Protein AF-A0A1H8IS21-F1 (afdb_monomer_lite)

Structure (mmCIF, N/CA/C/O backbone):
data_AF-A0A1H8IS21-F1
#
_entry.id   AF-A0A1H8IS21-F1
#
loop_
_atom_site.group_PDB
_atom_site.id
_atom_site.type_symbol
_atom_site.label_atom_id
_atom_site.label_alt_id
_atom_site.label_comp_id
_atom_site.label_asym_id
_atom_site.label_entity_id
_atom_site.label_seq_id
_atom_site.pdbx_PDB_ins_code
_atom_site.Cartn_x
_atom_site.Cartn_y
_atom_site.Cartn_z
_atom_site.occupancy
_atom_site.B_iso_or_equiv
_atom_site.auth_seq_id
_atom_site.auth_comp_id
_atom_site.auth_asym_id
_atom_site.auth_atom_id
_atom_site.pdbx_PDB_model_num
ATOM 1 N N . MET A 1 1 ? -14.680 6.204 -30.930 1.00 36.91 1 MET A N 1
ATOM 2 C CA . MET A 1 1 ? -13.259 5.806 -30.880 1.00 36.91 1 MET A CA 1
ATOM 3 C C . MET A 1 1 ? -12.626 6.576 -29.740 1.00 36.91 1 MET A C 1
ATOM 5 O O . MET A 1 1 ? -12.418 7.772 -29.886 1.00 36.91 1 MET A O 1
ATOM 9 N N . ALA A 1 2 ? -12.466 5.941 -28.580 1.00 38.97 2 ALA A N 1
ATOM 10 C CA . ALA A 1 2 ? -11.793 6.567 -27.450 1.00 38.97 2 ALA A CA 1
ATOM 11 C C . ALA A 1 2 ? -10.302 6.668 -27.792 1.00 38.97 2 ALA A C 1
ATOM 13 O O . ALA A 1 2 ? -9.669 5.657 -28.084 1.00 38.97 2 ALA A O 1
ATOM 14 N N . SER A 1 3 ? -9.780 7.890 -27.852 1.00 44.72 3 SER A N 1
ATOM 15 C CA . SER A 1 3 ? -8.350 8.151 -27.977 1.00 44.72 3 SER A CA 1
ATOM 16 C C . SER A 1 3 ? -7.661 7.643 -26.717 1.00 44.72 3 SER A C 1
ATOM 18 O O . SER A 1 3 ? -7.955 8.127 -25.624 1.00 44.72 3 SER A O 1
ATOM 20 N N . ASP A 1 4 ? -6.789 6.656 -26.885 1.00 43.50 4 ASP A N 1
ATOM 21 C CA . ASP A 1 4 ? -5.962 6.088 -25.827 1.00 43.50 4 ASP A CA 1
ATOM 22 C C . ASP A 1 4 ? -5.119 7.213 -25.182 1.00 43.50 4 ASP A C 1
ATOM 24 O O . ASP A 1 4 ? -4.337 7.863 -25.883 1.00 43.50 4 ASP A O 1
ATOM 28 N N . PRO A 1 5 ? -5.310 7.539 -23.889 1.00 49.62 5 PRO A N 1
ATOM 29 C CA . PRO A 1 5 ? -4.632 8.662 -23.241 1.00 49.62 5 PRO A CA 1
ATOM 30 C C . PRO A 1 5 ? -3.171 8.346 -22.887 1.00 49.62 5 PRO A C 1
ATOM 32 O O . PRO A 1 5 ? -2.454 9.212 -22.381 1.00 49.62 5 PRO A O 1
ATOM 35 N N . ILE A 1 6 ? -2.697 7.129 -23.167 1.00 54.97 6 ILE A N 1
ATOM 36 C CA . ILE A 1 6 ? -1.275 6.802 -23.133 1.00 54.97 6 ILE A CA 1
ATOM 37 C C . ILE A 1 6 ? -0.659 7.413 -24.391 1.00 54.97 6 ILE A C 1
ATOM 39 O O . ILE A 1 6 ? -0.741 6.840 -25.475 1.00 54.97 6 ILE A O 1
ATOM 43 N N . GLY A 1 7 ? -0.074 8.606 -24.253 1.00 60.34 7 GLY A N 1
ATOM 44 C CA . GLY A 1 7 ? 0.616 9.286 -25.348 1.00 60.34 7 GLY A CA 1
ATOM 45 C C . GLY A 1 7 ? 1.492 8.316 -26.146 1.00 60.34 7 GLY A C 1
ATOM 46 O O . GLY A 1 7 ? 2.166 7.460 -25.567 1.00 60.34 7 GLY A O 1
ATOM 47 N N . VAL A 1 8 ? 1.445 8.432 -27.476 1.00 77.25 8 VAL A N 1
ATOM 48 C CA . VAL A 1 8 ? 2.181 7.558 -28.398 1.00 77.25 8 VAL A CA 1
ATOM 49 C C . VAL A 1 8 ? 3.648 7.527 -27.975 1.00 77.25 8 VAL A C 1
ATOM 51 O O . VAL A 1 8 ? 4.345 8.541 -28.049 1.00 77.25 8 VAL A O 1
ATOM 54 N N . LEU A 1 9 ? 4.114 6.371 -27.495 1.00 86.12 9 LEU A N 1
ATOM 55 C CA . LEU A 1 9 ? 5.520 6.196 -27.158 1.00 86.12 9 LEU A CA 1
ATOM 56 C C . LEU A 1 9 ? 6.370 6.450 -28.410 1.00 86.12 9 LEU A C 1
ATOM 58 O O . LEU A 1 9 ? 5.983 6.039 -29.509 1.00 86.12 9 LEU A O 1
ATOM 62 N N . PRO A 1 10 ? 7.567 7.044 -28.271 1.00 93.31 10 PRO A N 1
ATOM 63 C CA . PRO A 1 10 ? 8.561 6.995 -29.329 1.00 93.31 10 PRO A CA 1
ATOM 64 C C . PRO A 1 10 ? 8.720 5.561 -29.846 1.00 93.31 10 PRO A C 1
ATOM 66 O O . PRO A 1 10 ? 8.838 4.624 -29.055 1.00 93.31 10 PRO A O 1
ATOM 69 N N . ALA A 1 11 ? 8.765 5.382 -31.169 1.00 93.12 11 ALA A N 1
ATOM 70 C CA . ALA A 1 11 ? 8.694 4.061 -31.803 1.00 93.12 11 ALA A CA 1
ATOM 71 C C . ALA A 1 11 ? 9.724 3.044 -31.270 1.00 93.12 11 ALA A C 1
ATOM 73 O O . ALA A 1 11 ? 9.482 1.841 -31.282 1.00 93.12 11 ALA A O 1
ATOM 74 N N . PHE A 1 12 ? 10.888 3.501 -30.799 1.00 93.88 12 PHE A N 1
ATOM 75 C CA . PHE A 1 12 ? 11.889 2.612 -30.207 1.00 93.88 12 PHE A CA 1
ATOM 76 C C . PHE A 1 12 ? 11.480 2.062 -28.828 1.00 93.88 12 PHE A C 1
ATOM 78 O O . PHE A 1 12 ? 11.780 0.906 -28.538 1.00 93.88 12 PHE A O 1
ATOM 85 N N . LEU A 1 13 ? 10.771 2.843 -28.003 1.00 92.88 13 LEU A N 1
ATOM 86 C CA . LEU A 1 13 ? 10.226 2.383 -26.721 1.00 92.88 13 LEU A CA 1
ATOM 87 C C . LEU A 1 13 ? 9.037 1.449 -26.929 1.00 92.88 13 LEU A C 1
ATOM 89 O O . LEU A 1 13 ? 8.906 0.465 -26.206 1.00 92.88 13 LEU A O 1
ATOM 93 N N . ASP A 1 14 ? 8.218 1.708 -27.948 1.00 91.88 14 ASP A N 1
ATOM 94 C CA . ASP A 1 14 ? 7.134 0.797 -28.310 1.00 91.88 14 ASP A CA 1
ATOM 95 C C .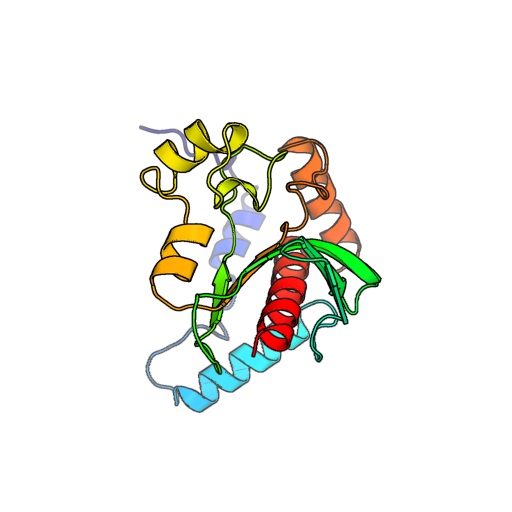 ASP A 1 14 ? 7.673 -0.563 -28.787 1.00 91.88 14 ASP A C 1
ATOM 97 O O . ASP A 1 14 ? 7.247 -1.613 -28.308 1.00 91.88 14 ASP A O 1
ATOM 101 N N . ARG A 1 15 ? 8.724 -0.576 -29.620 1.00 93.31 15 ARG A N 1
ATOM 102 C CA . ARG A 1 15 ? 9.434 -1.826 -29.950 1.00 93.31 15 ARG A CA 1
ATOM 103 C C . ARG A 1 15 ? 10.004 -2.511 -28.712 1.00 93.31 15 ARG A C 1
ATOM 105 O O . ARG A 1 15 ? 9.900 -3.727 -28.591 1.00 93.31 15 ARG A O 1
ATOM 112 N N . ARG A 1 16 ? 10.593 -1.751 -27.781 1.00 93.12 16 ARG A N 1
ATOM 113 C CA . ARG A 1 16 ? 11.131 -2.311 -26.534 1.00 93.12 16 ARG A CA 1
ATOM 114 C C . ARG A 1 16 ? 10.043 -2.973 -25.691 1.00 93.12 16 ARG A C 1
ATOM 116 O O . ARG A 1 16 ? 10.303 -4.057 -25.182 1.00 93.12 16 ARG A O 1
ATOM 123 N N . ARG A 1 17 ? 8.856 -2.364 -25.573 1.00 89.00 17 ARG A N 1
ATOM 124 C CA . ARG A 1 17 ? 7.696 -2.925 -24.856 1.00 89.00 17 ARG A CA 1
ATOM 125 C C . ARG A 1 17 ? 7.359 -4.332 -25.353 1.00 89.00 17 ARG A C 1
ATOM 127 O O . ARG A 1 17 ? 7.178 -5.229 -24.541 1.00 89.00 17 ARG A O 1
ATOM 134 N N . HIS A 1 18 ? 7.341 -4.527 -26.670 1.00 89.25 18 HIS A N 1
ATOM 135 C CA . HIS A 1 18 ? 7.045 -5.822 -27.292 1.00 89.25 18 HIS A CA 1
ATOM 136 C C . HIS A 1 18 ? 8.225 -6.808 -27.267 1.00 89.25 18 HIS A C 1
ATOM 138 O O . HIS A 1 18 ? 8.027 -8.001 -27.462 1.00 89.25 18 HIS A O 1
ATOM 144 N N . ALA A 1 19 ? 9.446 -6.327 -27.020 1.00 92.06 19 ALA A N 1
ATOM 145 C CA . ALA A 1 19 ? 10.664 -7.134 -26.943 1.00 92.06 19 ALA A CA 1
ATOM 146 C C . ALA A 1 19 ? 11.118 -7.409 -25.495 1.00 92.06 19 ALA A C 1
ATOM 148 O O . ALA A 1 19 ? 12.284 -7.738 -25.268 1.00 92.06 19 ALA A O 1
ATOM 149 N N . LEU A 1 20 ? 10.259 -7.191 -24.492 1.00 90.06 20 LEU A N 1
ATOM 150 C CA . LEU A 1 20 ? 10.571 -7.556 -23.110 1.00 90.06 20 LEU A CA 1
ATOM 151 C C . LEU A 1 20 ? 10.632 -9.086 -22.997 1.00 90.06 20 LEU A C 1
ATOM 153 O O . LEU A 1 20 ? 9.649 -9.746 -23.330 1.00 90.06 20 LEU A O 1
ATOM 157 N N . PRO A 1 21 ? 11.766 -9.656 -22.553 1.00 83.12 21 PRO A N 1
ATOM 158 C CA . PRO A 1 21 ? 11.871 -11.093 -22.388 1.00 83.12 21 PRO A CA 1
ATOM 159 C C . PRO A 1 21 ? 11.018 -11.496 -21.176 1.00 83.12 21 PRO A C 1
ATOM 161 O O . PRO A 1 21 ? 11.219 -11.011 -20.062 1.00 83.12 21 PRO A O 1
ATOM 164 N N . GLY A 1 22 ? 9.989 -12.309 -21.415 1.00 84.62 22 GLY A N 1
ATOM 165 C CA . GLY A 1 22 ? 9.065 -12.810 -20.395 1.00 84.62 22 GLY A CA 1
ATOM 166 C C . GLY A 1 22 ? 9.663 -13.959 -19.587 1.00 84.62 22 GLY A C 1
ATOM 167 O O . GLY A 1 22 ? 8.973 -14.936 -19.344 1.00 84.62 22 GLY A O 1
ATOM 168 N N . ASP A 1 23 ? 10.936 -13.861 -19.197 1.00 86.31 23 ASP A N 1
ATOM 169 C CA . ASP A 1 23 ? 11.750 -14.982 -18.690 1.00 86.31 23 ASP A CA 1
ATOM 170 C C . ASP A 1 23 ? 11.264 -15.574 -17.357 1.00 86.31 23 ASP A C 1
ATOM 172 O O . ASP A 1 23 ? 11.769 -16.597 -16.910 1.00 86.31 23 ASP A O 1
ATOM 176 N N . LEU A 1 24 ? 10.321 -14.905 -16.689 1.00 90.56 24 LEU A N 1
ATOM 177 C CA . LEU A 1 24 ? 9.671 -15.377 -15.463 1.00 90.56 24 LEU A CA 1
ATOM 178 C C . LEU A 1 24 ? 8.154 -15.552 -15.641 1.00 90.56 24 LEU A C 1
ATOM 180 O O . LEU A 1 24 ? 7.432 -15.707 -14.655 1.00 90.56 24 LEU A O 1
ATOM 184 N N . ALA A 1 25 ? 7.650 -15.481 -16.876 1.00 92.75 25 ALA A N 1
ATOM 185 C CA . ALA A 1 25 ? 6.255 -15.774 -17.159 1.00 92.75 25 ALA A CA 1
ATOM 186 C C . ALA A 1 25 ? 5.973 -17.247 -16.854 1.00 92.75 25 ALA A C 1
ATOM 188 O O . ALA A 1 25 ? 6.777 -18.119 -17.165 1.00 92.75 25 ALA A O 1
ATOM 189 N N . TRP A 1 26 ? 4.822 -17.509 -16.244 1.00 93.88 26 TRP A N 1
ATOM 190 C CA . TRP A 1 26 ? 4.355 -18.874 -16.052 1.00 93.88 26 TRP A CA 1
ATOM 191 C C . TRP A 1 26 ? 4.013 -19.499 -17.408 1.00 93.88 26 TRP A C 1
ATOM 193 O O . TRP A 1 26 ? 3.181 -18.953 -18.138 1.00 93.88 26 TRP A O 1
ATOM 203 N N . ASP A 1 27 ? 4.637 -20.629 -17.737 1.00 88.31 27 ASP A N 1
ATOM 204 C CA . ASP A 1 27 ? 4.450 -21.324 -19.017 1.00 88.31 27 ASP A CA 1
ATOM 205 C C . ASP A 1 27 ? 3.483 -22.521 -18.938 1.00 88.31 27 ASP A C 1
ATOM 207 O O . ASP A 1 27 ? 3.056 -23.044 -19.968 1.00 88.31 27 ASP A O 1
ATOM 211 N N . GLY A 1 28 ? 3.090 -22.926 -17.725 1.00 89.62 28 GLY A N 1
ATOM 212 C CA . GLY A 1 28 ? 2.184 -24.049 -17.484 1.00 89.62 28 GLY A CA 1
ATOM 213 C C . GLY A 1 28 ? 2.821 -25.435 -17.602 1.00 89.62 28 GLY A C 1
ATOM 214 O O . GLY A 1 28 ? 2.100 -26.423 -17.468 1.00 89.62 28 GLY A O 1
ATOM 215 N N . VAL A 1 29 ? 4.126 -25.519 -17.870 1.00 82.50 29 VAL A N 1
ATOM 216 C CA . VAL A 1 29 ? 4.862 -26.775 -18.083 1.00 82.50 29 VAL A CA 1
ATOM 217 C C . VAL A 1 29 ? 5.911 -27.000 -16.994 1.00 82.50 29 VAL A C 1
ATOM 219 O O . VAL A 1 29 ? 6.151 -28.150 -16.622 1.00 82.50 29 VAL A O 1
ATOM 222 N N . GLU A 1 30 ? 6.521 -25.935 -16.475 1.00 85.69 30 GLU A N 1
ATOM 223 C CA . GLU A 1 30 ? 7.438 -26.009 -15.335 1.00 85.69 30 GLU A CA 1
ATOM 224 C C . GLU A 1 30 ? 6.748 -26.512 -14.053 1.00 85.69 30 GLU A C 1
ATOM 226 O O . GLU A 1 30 ? 5.524 -26.504 -13.919 1.00 85.69 30 GLU A O 1
ATOM 231 N N . ASP A 1 31 ? 7.542 -26.946 -13.072 1.00 94.75 31 ASP A N 1
ATOM 232 C CA . ASP A 1 31 ? 7.028 -27.195 -11.728 1.00 94.75 31 ASP A CA 1
ATOM 233 C C . ASP A 1 31 ? 6.603 -25.868 -11.077 1.00 94.75 31 ASP A C 1
ATOM 235 O O . ASP A 1 31 ? 7.385 -24.915 -10.997 1.00 94.75 31 ASP A O 1
ATOM 239 N N . PHE A 1 32 ? 5.350 -25.795 -10.620 1.00 95.25 32 PHE A N 1
ATOM 240 C CA . PHE A 1 32 ? 4.778 -24.550 -10.106 1.00 95.25 32 PHE A CA 1
ATOM 241 C C . PHE A 1 32 ? 5.480 -24.059 -8.838 1.00 95.25 32 PHE A C 1
ATOM 243 O O . PHE A 1 32 ? 5.700 -22.856 -8.696 1.00 95.25 32 PHE A O 1
ATOM 250 N N . GLU A 1 33 ? 5.832 -24.960 -7.917 1.00 96.31 33 GLU A N 1
ATOM 251 C CA . GLU A 1 33 ? 6.484 -24.577 -6.662 1.00 96.31 33 GLU A CA 1
ATOM 252 C C . GLU A 1 33 ? 7.882 -24.025 -6.941 1.00 96.31 33 GLU A C 1
ATOM 254 O O . GLU A 1 33 ? 8.249 -22.959 -6.439 1.00 96.31 33 GLU A O 1
ATOM 259 N N . GLN A 1 34 ? 8.627 -24.690 -7.827 1.00 94.75 34 GLN A N 1
ATOM 260 C CA . GLN A 1 34 ? 9.937 -24.237 -8.270 1.00 94.75 34 GLN A CA 1
ATOM 261 C C . GLN A 1 34 ? 9.870 -22.868 -8.964 1.00 94.75 34 GLN A C 1
ATOM 263 O O . GLN A 1 34 ? 10.659 -21.975 -8.631 1.00 94.75 34 GLN A O 1
ATOM 268 N N . TRP A 1 35 ? 8.938 -22.685 -9.905 1.00 95.44 35 TRP A N 1
ATOM 269 C CA . TRP A 1 35 ? 8.720 -21.409 -10.591 1.00 95.44 35 TRP A CA 1
ATOM 270 C C . TRP A 1 35 ? 8.364 -20.296 -9.598 1.00 95.44 35 TRP A C 1
ATOM 272 O O . TRP A 1 35 ? 9.000 -19.235 -9.589 1.00 95.44 35 TRP A O 1
ATOM 282 N N . ALA A 1 36 ? 7.397 -20.549 -8.709 1.00 95.62 36 ALA A N 1
ATOM 283 C CA . ALA A 1 36 ? 6.924 -19.578 -7.729 1.00 95.62 36 ALA A CA 1
ATOM 284 C C . ALA A 1 36 ? 8.047 -19.154 -6.775 1.00 95.62 36 ALA A C 1
ATOM 286 O O . ALA A 1 36 ? 8.179 -17.970 -6.454 1.00 95.62 36 ALA A O 1
ATOM 287 N N . ASP A 1 37 ? 8.899 -20.090 -6.361 1.00 95.50 37 ASP A N 1
ATOM 288 C CA . ASP A 1 37 ? 10.054 -19.807 -5.516 1.00 95.50 37 ASP A CA 1
ATOM 289 C C . ASP A 1 37 ? 11.120 -18.972 -6.232 1.00 95.50 37 ASP A C 1
ATOM 291 O O . ASP A 1 37 ? 11.685 -18.045 -5.640 1.00 95.50 37 ASP A O 1
ATOM 295 N N . VAL A 1 38 ? 11.406 -19.257 -7.507 1.00 94.94 38 VAL A N 1
ATOM 296 C CA . VAL A 1 38 ? 12.329 -18.443 -8.314 1.00 94.94 38 VAL A CA 1
ATOM 297 C C . VAL A 1 38 ? 11.785 -17.025 -8.481 1.00 94.94 38 VAL A C 1
ATOM 299 O O . VAL A 1 38 ? 12.522 -16.067 -8.220 1.00 94.94 38 VAL A O 1
ATOM 302 N N . LEU A 1 39 ? 10.511 -16.884 -8.856 1.00 95.19 39 LEU A N 1
ATOM 303 C CA . LEU A 1 39 ? 9.847 -15.593 -9.014 1.00 95.19 39 LEU A CA 1
ATOM 304 C C . LEU A 1 39 ? 9.866 -14.800 -7.703 1.00 95.19 39 LEU A C 1
ATOM 306 O O . LEU A 1 39 ? 10.304 -13.650 -7.693 1.00 95.19 39 LEU A O 1
ATOM 310 N N . ARG A 1 40 ? 9.460 -15.418 -6.587 1.00 95.06 40 ARG A N 1
ATOM 311 C CA . ARG A 1 40 ? 9.403 -14.769 -5.270 1.00 95.06 40 ARG A CA 1
ATOM 312 C C . ARG A 1 40 ? 10.774 -14.271 -4.828 1.00 95.06 40 ARG A C 1
ATOM 314 O O . ARG A 1 40 ? 10.889 -13.126 -4.400 1.00 95.06 40 ARG A O 1
ATOM 321 N N . ARG A 1 41 ? 11.826 -15.087 -4.973 1.00 95.50 41 ARG A N 1
ATOM 322 C CA . ARG A 1 41 ? 13.202 -14.674 -4.641 1.00 95.50 41 ARG A CA 1
ATOM 323 C C . ARG A 1 41 ? 13.666 -13.492 -5.490 1.00 95.50 41 ARG A C 1
ATOM 325 O O . ARG A 1 41 ? 14.234 -12.549 -4.949 1.00 95.50 41 ARG A O 1
ATOM 332 N N . ARG A 1 42 ? 13.422 -13.533 -6.804 1.00 94.88 42 ARG A N 1
ATOM 333 C CA . ARG A 1 42 ? 13.793 -12.451 -7.736 1.00 94.88 42 ARG A CA 1
ATOM 334 C C . ARG A 1 42 ? 13.042 -11.159 -7.422 1.00 94.88 42 ARG A C 1
ATOM 336 O O . ARG A 1 42 ? 13.651 -10.096 -7.430 1.00 94.88 42 ARG A O 1
ATOM 343 N N . TRP A 1 43 ? 11.746 -11.261 -7.133 1.00 94.50 43 TRP A N 1
ATOM 344 C CA . TRP A 1 43 ? 10.901 -10.125 -6.786 1.00 94.50 43 TRP A CA 1
ATOM 345 C C . TRP A 1 43 ? 11.338 -9.482 -5.467 1.00 94.50 43 TRP A C 1
ATOM 347 O O . TRP A 1 43 ? 11.632 -8.292 -5.463 1.00 94.50 43 TRP A O 1
ATOM 357 N N . LEU A 1 44 ? 11.500 -10.267 -4.391 1.00 95.19 44 LEU A N 1
ATOM 358 C CA . LEU A 1 44 ? 11.973 -9.770 -3.090 1.00 95.19 44 LEU A CA 1
ATOM 359 C C . LEU A 1 44 ? 13.355 -9.110 -3.184 1.00 95.19 44 LEU A C 1
ATOM 361 O O . LEU A 1 44 ? 13.581 -8.076 -2.566 1.00 95.19 44 LEU A O 1
ATOM 365 N N . ALA A 1 45 ? 14.268 -9.664 -3.989 1.00 94.50 45 ALA A N 1
ATOM 366 C CA . ALA A 1 45 ? 15.590 -9.076 -4.206 1.00 94.50 45 ALA A CA 1
ATOM 367 C C . ALA A 1 45 ? 15.552 -7.718 -4.938 1.00 94.50 45 ALA A C 1
ATOM 369 O O . ALA A 1 45 ? 16.532 -6.977 -4.890 1.00 94.50 45 ALA A O 1
ATOM 370 N N . GLY A 1 46 ? 14.453 -7.401 -5.632 1.00 93.88 46 GLY A N 1
ATOM 371 C CA . GLY A 1 46 ? 14.242 -6.122 -6.314 1.00 93.88 46 GLY A CA 1
ATOM 372 C C . GLY A 1 46 ? 13.528 -5.061 -5.469 1.00 93.88 46 GLY A C 1
ATOM 373 O O . GLY A 1 46 ? 13.363 -3.933 -5.937 1.00 93.88 46 GLY A O 1
ATOM 374 N N . LEU A 1 47 ? 13.084 -5.403 -4.258 1.00 97.44 47 LEU A N 1
ATOM 375 C CA . LEU A 1 47 ? 12.416 -4.478 -3.347 1.00 97.44 47 LEU A CA 1
ATOM 376 C C . LEU A 1 47 ? 13.420 -3.772 -2.419 1.00 97.44 47 LEU A C 1
ATOM 378 O O . LEU A 1 47 ? 14.521 -4.278 -2.185 1.00 97.44 47 LEU A O 1
ATOM 382 N N . PRO A 1 48 ? 13.046 -2.620 -1.834 1.00 98.31 48 PRO A N 1
ATOM 383 C CA . PRO A 1 48 ? 13.719 -2.093 -0.649 1.00 98.31 48 PRO A CA 1
ATOM 384 C C . PRO A 1 48 ? 13.794 -3.128 0.489 1.00 98.31 48 PRO A C 1
ATOM 386 O O . PRO A 1 48 ? 13.014 -4.086 0.495 1.00 98.31 48 PRO A O 1
ATOM 389 N N . PRO A 1 49 ? 14.689 -2.940 1.481 1.00 97.81 49 PRO A N 1
ATOM 390 C CA . PRO A 1 49 ? 14.797 -3.835 2.628 1.00 97.81 49 PRO A CA 1
ATOM 391 C C . PRO A 1 49 ? 13.438 -4.103 3.282 1.00 97.81 49 PRO A C 1
ATOM 393 O O . PRO A 1 49 ? 12.755 -3.191 3.741 1.00 97.81 49 PRO A O 1
ATOM 396 N N . CYS A 1 50 ? 13.055 -5.375 3.286 1.00 97.69 50 CYS A N 1
ATOM 397 C CA . CYS A 1 50 ? 11.801 -5.870 3.838 1.00 97.69 50 CYS A CA 1
ATOM 398 C C . CYS A 1 50 ? 11.967 -7.346 4.203 1.00 97.69 50 CYS A C 1
ATOM 400 O O . CYS A 1 50 ? 11.219 -8.192 3.724 1.00 97.69 50 CYS A O 1
ATOM 402 N N . ALA A 1 51 ? 12.999 -7.704 4.969 1.00 95.62 51 ALA A N 1
ATOM 403 C CA . ALA A 1 51 ? 13.216 -9.086 5.423 1.00 95.62 51 ALA A CA 1
ATOM 404 C C . ALA A 1 51 ? 12.484 -9.391 6.741 1.00 95.62 51 ALA A C 1
ATOM 406 O O . ALA A 1 51 ? 11.999 -10.505 6.927 1.00 95.62 51 ALA A O 1
ATOM 407 N N . ASP A 1 52 ? 12.333 -8.377 7.588 1.00 97.38 52 ASP A N 1
ATOM 408 C CA . ASP A 1 52 ? 11.731 -8.485 8.915 1.00 97.38 52 ASP A CA 1
ATOM 409 C C . ASP A 1 52 ? 10.295 -7.942 8.932 1.00 97.38 52 ASP A C 1
ATOM 411 O O . ASP A 1 52 ? 9.748 -7.567 7.890 1.00 97.38 52 ASP A O 1
ATOM 415 N N . ALA A 1 53 ? 9.651 -7.974 10.097 1.00 98.50 53 ALA A N 1
ATOM 416 C CA . ALA A 1 53 ? 8.411 -7.248 10.352 1.00 98.50 53 ALA A CA 1
ATOM 417 C C . ALA A 1 53 ? 8.702 -5.757 10.585 1.00 98.50 53 ALA A C 1
ATOM 419 O O . ALA A 1 53 ? 9.809 -5.394 10.985 1.00 98.50 53 ALA A O 1
ATOM 420 N N . ALA A 1 54 ? 7.705 -4.897 10.365 1.00 98.62 54 ALA A N 1
ATOM 421 C CA . ALA A 1 54 ? 7.806 -3.501 10.784 1.00 98.62 54 ALA A CA 1
ATOM 422 C C . ALA A 1 54 ? 7.884 -3.398 12.319 1.00 98.62 54 ALA A C 1
ATOM 424 O O . ALA A 1 54 ? 7.259 -4.182 13.038 1.00 98.62 54 ALA A O 1
ATOM 425 N N . GLU A 1 55 ? 8.602 -2.396 12.827 1.00 98.69 55 GLU A N 1
ATOM 426 C CA . GLU A 1 55 ? 8.442 -1.968 14.218 1.00 98.69 55 GLU A CA 1
ATOM 427 C C . GLU A 1 55 ? 7.091 -1.262 14.357 1.00 98.69 55 GLU A C 1
ATOM 429 O O . GLU A 1 55 ? 6.696 -0.518 13.459 1.00 98.69 55 GLU A O 1
ATOM 434 N N . ALA A 1 56 ? 6.388 -1.453 15.474 1.00 98.44 56 ALA A N 1
ATOM 435 C CA . ALA A 1 56 ? 5.074 -0.851 15.673 1.00 98.44 56 ALA A CA 1
ATOM 436 C C . ALA A 1 56 ? 4.908 -0.225 17.055 1.00 98.44 56 ALA A C 1
ATOM 438 O O . ALA A 1 56 ? 5.338 -0.780 18.067 1.00 98.44 56 ALA A O 1
ATOM 439 N N . VAL A 1 57 ? 4.195 0.898 17.085 1.00 98.62 57 VAL A N 1
ATOM 440 C CA . VAL A 1 57 ? 3.642 1.504 18.297 1.00 98.62 57 VAL A CA 1
ATOM 441 C C . VAL A 1 57 ? 2.128 1.545 18.140 1.00 98.62 57 VAL A C 1
ATOM 443 O O . VAL A 1 57 ? 1.632 2.130 17.179 1.00 98.62 57 VAL A O 1
ATOM 446 N N . VAL A 1 58 ? 1.409 0.918 19.072 1.00 98.44 58 VAL A N 1
ATOM 447 C CA . VAL A 1 58 ? -0.059 0.879 19.098 1.00 98.44 58 VAL A CA 1
ATOM 448 C C . VAL A 1 58 ? -0.554 1.706 20.280 1.00 98.44 58 VAL A C 1
ATOM 450 O O . VAL A 1 58 ? -0.125 1.476 21.411 1.00 98.44 58 VAL A O 1
ATOM 453 N N . ASP A 1 59 ? -1.466 2.640 20.019 1.00 98.06 59 ASP A N 1
ATOM 454 C CA . ASP A 1 59 ? -2.159 3.444 21.026 1.00 98.06 59 ASP A CA 1
ATOM 455 C C . ASP A 1 59 ? -3.674 3.350 20.800 1.00 98.06 59 ASP A C 1
ATOM 457 O O . ASP A 1 59 ? -4.242 3.935 19.877 1.00 98.06 59 ASP A O 1
ATOM 461 N N . GLY A 1 60 ? -4.338 2.520 21.606 1.00 96.88 60 GLY A N 1
ATOM 462 C CA . GLY A 1 60 ? -5.733 2.157 21.371 1.00 96.88 60 GLY A CA 1
ATOM 463 C C . GLY A 1 60 ? -5.908 1.454 20.021 1.00 96.88 60 GLY A C 1
ATOM 464 O O . GLY A 1 60 ? -5.474 0.318 19.855 1.00 96.88 60 GLY A O 1
ATOM 465 N N . GLN A 1 61 ? -6.579 2.123 19.080 1.00 97.38 61 GLN A N 1
ATOM 466 C CA . GLN A 1 61 ? -6.781 1.635 17.708 1.00 97.38 61 GLN A CA 1
ATOM 467 C C . GLN A 1 61 ? -5.850 2.306 16.690 1.00 97.38 61 GLN A C 1
ATOM 469 O O . GLN A 1 61 ? -5.849 1.927 15.518 1.00 97.38 61 GLN A O 1
ATOM 474 N N . ASP A 1 62 ? -5.101 3.328 17.103 1.00 98.38 62 ASP A N 1
ATOM 475 C CA . ASP A 1 62 ? -4.089 3.967 16.272 1.00 98.38 62 ASP A CA 1
ATOM 476 C C . ASP A 1 62 ? -2.811 3.132 16.270 1.00 98.38 62 ASP A C 1
ATOM 478 O O . ASP A 1 62 ? -2.394 2.585 17.293 1.00 98.38 62 ASP A O 1
ATOM 482 N N . ILE A 1 63 ? -2.183 3.038 15.103 1.00 98.69 63 ILE A N 1
ATOM 483 C CA . ILE A 1 63 ? -0.903 2.359 14.940 1.00 98.69 63 ILE A CA 1
ATOM 484 C C . ILE A 1 63 ? 0.033 3.205 14.089 1.00 98.69 63 ILE A C 1
ATOM 486 O O . ILE A 1 63 ? -0.374 3.761 13.068 1.00 98.69 63 ILE A O 1
ATOM 490 N N . THR A 1 64 ? 1.298 3.253 14.493 1.00 98.75 64 THR A N 1
ATOM 491 C CA . THR A 1 64 ? 2.400 3.748 13.669 1.00 98.75 64 THR A CA 1
ATOM 492 C C . THR A 1 64 ? 3.381 2.615 13.432 1.00 98.75 64 THR A C 1
ATOM 494 O O . THR A 1 64 ? 3.873 2.008 14.384 1.00 98.75 64 THR A O 1
ATOM 497 N N . LEU A 1 65 ? 3.663 2.347 12.161 1.00 98.81 65 LEU A N 1
ATOM 498 C CA . LEU A 1 65 ? 4.675 1.405 11.711 1.00 98.81 65 LEU A CA 1
ATOM 499 C C . LEU A 1 65 ? 5.939 2.157 11.307 1.00 98.81 65 LEU A C 1
ATOM 501 O O . LEU A 1 65 ? 5.857 3.169 10.610 1.00 98.81 65 LEU A O 1
ATOM 505 N N . ARG A 1 66 ? 7.098 1.621 11.684 1.00 98.75 66 ARG A N 1
ATOM 506 C CA . ARG A 1 66 ? 8.406 2.025 11.174 1.00 98.75 66 ARG A CA 1
ATOM 507 C C . ARG A 1 66 ? 9.023 0.870 10.397 1.00 98.75 66 ARG A C 1
ATOM 509 O O . ARG A 1 66 ? 9.161 -0.244 10.899 1.00 98.75 66 ARG A O 1
ATOM 516 N N . PHE A 1 67 ? 9.390 1.154 9.156 1.00 98.75 67 PHE A N 1
ATOM 517 C CA . PHE A 1 67 ? 9.928 0.178 8.215 1.00 98.75 67 PHE A CA 1
ATOM 518 C C . PHE A 1 67 ? 11.458 0.162 8.247 1.00 98.75 67 PHE A C 1
ATOM 520 O O . PHE A 1 67 ? 12.095 1.131 8.658 1.00 98.75 67 PHE A O 1
ATOM 527 N N . ALA A 1 68 ? 12.068 -0.900 7.722 1.00 98.31 68 ALA A N 1
ATOM 528 C CA . ALA A 1 68 ? 13.524 -1.049 7.643 1.00 98.31 68 ALA A CA 1
ATOM 529 C C . ALA A 1 68 ? 14.225 0.043 6.807 1.00 98.31 68 ALA A C 1
ATOM 531 O O . ALA A 1 68 ? 15.431 0.247 6.923 1.00 98.31 68 ALA A O 1
ATOM 532 N N . THR A 1 69 ? 13.480 0.774 5.972 1.00 97.88 69 THR A N 1
ATOM 533 C CA . THR A 1 69 ? 13.968 1.959 5.248 1.00 97.88 69 THR A CA 1
ATOM 534 C C . THR A 1 69 ? 14.084 3.204 6.137 1.00 97.88 69 THR A C 1
ATOM 536 O O . THR A 1 69 ? 14.609 4.221 5.689 1.00 97.88 69 THR A O 1
ATOM 539 N N . GLY A 1 70 ? 13.573 3.155 7.371 1.00 97.88 70 GLY A N 1
ATOM 540 C CA . GLY A 1 70 ? 13.401 4.300 8.265 1.00 97.88 70 GLY A CA 1
ATOM 541 C C . GLY A 1 70 ? 12.138 5.122 7.990 1.00 97.88 70 GLY A C 1
ATOM 542 O O . GLY A 1 70 ? 11.871 6.074 8.718 1.00 97.88 70 GLY A O 1
ATOM 543 N 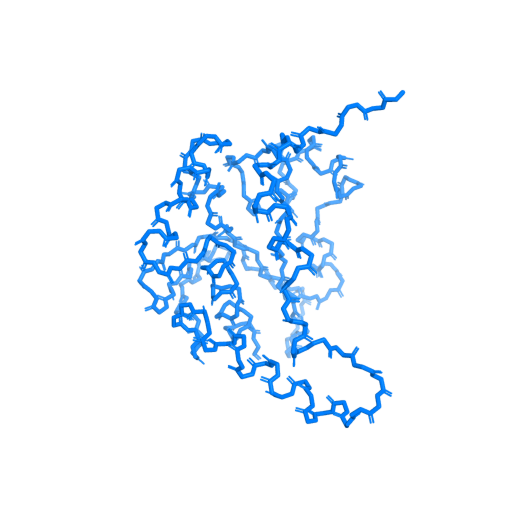N . ALA A 1 71 ? 11.359 4.777 6.959 1.00 98.00 71 ALA A N 1
ATOM 544 C CA . ALA A 1 71 ? 10.069 5.407 6.707 1.00 98.00 71 ALA A CA 1
ATOM 545 C C . ALA A 1 71 ? 9.045 5.014 7.780 1.00 98.00 71 ALA A C 1
ATOM 547 O O . ALA A 1 71 ? 9.093 3.909 8.325 1.00 98.00 71 ALA A O 1
ATOM 548 N N . GLU A 1 72 ? 8.092 5.907 8.034 1.00 98.38 72 GLU A N 1
ATOM 549 C CA . GLU A 1 72 ? 6.977 5.663 8.944 1.00 98.38 72 GLU A CA 1
ATOM 550 C C . GLU A 1 72 ? 5.638 5.789 8.211 1.00 98.38 72 GLU A C 1
ATOM 552 O O . GLU A 1 72 ? 5.500 6.561 7.252 1.00 98.38 72 GLU A O 1
ATOM 557 N N . SER A 1 73 ? 4.651 5.019 8.663 1.00 98.50 73 SER A N 1
ATOM 558 C CA . SER A 1 73 ? 3.257 5.143 8.242 1.00 98.50 73 SER A CA 1
ATOM 559 C C . SER A 1 73 ? 2.323 4.973 9.430 1.00 98.50 73 SER A C 1
ATOM 561 O O . SER A 1 73 ? 2.599 4.186 10.333 1.00 98.50 73 SER A O 1
ATOM 563 N N . SER A 1 74 ? 1.213 5.703 9.416 1.00 98.06 74 SER A N 1
ATOM 564 C CA . SER A 1 74 ? 0.176 5.622 10.441 1.00 98.06 74 SER A CA 1
ATOM 565 C C . SER A 1 74 ? -1.108 5.036 9.870 1.00 98.06 74 SER A C 1
ATOM 567 O O . SER A 1 74 ? -1.361 5.083 8.662 1.00 98.06 74 SER A O 1
ATOM 569 N N . GLY A 1 75 ? -1.924 4.470 10.751 1.00 98.19 75 GLY A N 1
ATOM 570 C CA . GLY A 1 75 ? -3.127 3.766 10.357 1.00 98.19 75 GLY A CA 1
ATOM 571 C C . GLY A 1 75 ? -3.997 3.328 11.517 1.00 98.19 75 GLY A C 1
ATOM 572 O O . GLY A 1 75 ? -3.890 3.831 12.636 1.00 98.19 75 GLY A O 1
ATOM 573 N N . ARG A 1 76 ? -4.841 2.338 11.233 1.00 98.44 76 ARG A N 1
ATOM 574 C CA . ARG A 1 76 ? -5.669 1.649 12.215 1.00 98.44 76 ARG A CA 1
ATOM 575 C C . ARG A 1 76 ? -5.255 0.202 12.372 1.00 98.44 76 ARG A C 1
ATOM 577 O O . ARG A 1 76 ? -5.075 -0.509 11.384 1.00 98.44 76 ARG A O 1
ATOM 584 N N . PHE A 1 77 ? -5.207 -0.226 13.625 1.00 98.62 77 PHE A N 1
ATOM 585 C CA . PHE A 1 77 ? -5.205 -1.626 14.008 1.00 98.62 77 PHE A CA 1
ATOM 586 C C . PHE A 1 77 ? -6.402 -1.879 14.923 1.00 98.62 77 PHE A C 1
ATOM 588 O O . PHE A 1 77 ? -6.498 -1.300 16.004 1.00 98.62 77 PHE A O 1
ATOM 595 N N . VAL A 1 78 ? -7.344 -2.712 14.482 1.00 98.25 78 VAL A N 1
ATOM 596 C CA . VAL A 1 78 ? -8.549 -3.026 15.258 1.00 98.25 78 VAL A CA 1
ATOM 597 C C . VAL A 1 78 ? -8.681 -4.523 15.475 1.00 98.25 78 VAL A C 1
ATOM 599 O O . VAL A 1 78 ? -8.471 -5.325 14.566 1.00 98.25 78 VAL A O 1
ATOM 602 N N . LEU A 1 79 ? -9.054 -4.891 16.698 1.00 98.00 79 LEU A N 1
ATOM 603 C CA . LEU A 1 79 ? -9.350 -6.266 17.069 1.00 98.00 79 LEU A CA 1
ATOM 604 C C . LEU A 1 79 ? -10.867 -6.506 17.045 1.00 98.00 79 LEU A C 1
ATOM 606 O O . LEU A 1 79 ? -11.644 -5.599 17.384 1.00 98.00 79 LEU A O 1
ATOM 610 N N . PRO A 1 80 ? -11.304 -7.707 16.638 1.00 97.81 80 PRO A N 1
ATOM 611 C CA . PRO A 1 80 ? -12.689 -8.114 16.782 1.00 97.81 80 PRO A CA 1
ATOM 612 C C . PRO A 1 80 ? -12.988 -8.400 18.259 1.00 97.81 80 PRO A C 1
ATOM 614 O O . PRO A 1 80 ? -12.085 -8.524 19.089 1.00 97.81 80 PRO A O 1
ATOM 617 N N . ASP A 1 81 ? -14.268 -8.511 18.592 1.00 95.69 81 ASP A N 1
ATOM 618 C CA . ASP A 1 81 ? -14.669 -8.843 19.955 1.00 95.69 81 ASP A CA 1
ATOM 619 C C . ASP A 1 81 ? -14.387 -10.329 20.258 1.00 95.69 81 ASP A C 1
ATOM 621 O O . ASP A 1 81 ? -14.505 -11.198 19.391 1.00 95.69 81 ASP A O 1
ATOM 625 N N . GLY A 1 82 ? -14.069 -10.632 21.518 1.00 94.00 82 GLY A N 1
ATOM 626 C CA . GLY A 1 82 ? -13.822 -11.995 21.998 1.00 94.00 82 GLY A CA 1
ATOM 627 C C . GLY A 1 82 ? -12.337 -12.342 22.171 1.00 94.00 82 GLY A C 1
ATOM 628 O O . GLY A 1 82 ? -11.461 -11.530 21.884 1.00 94.00 82 GLY A O 1
ATOM 629 N N . PRO A 1 83 ? -12.032 -13.532 22.715 1.00 93.69 83 PRO A N 1
ATOM 630 C CA . PRO A 1 83 ? -10.655 -13.970 22.923 1.00 93.69 83 PRO A CA 1
ATOM 631 C C . PRO A 1 83 ? -9.987 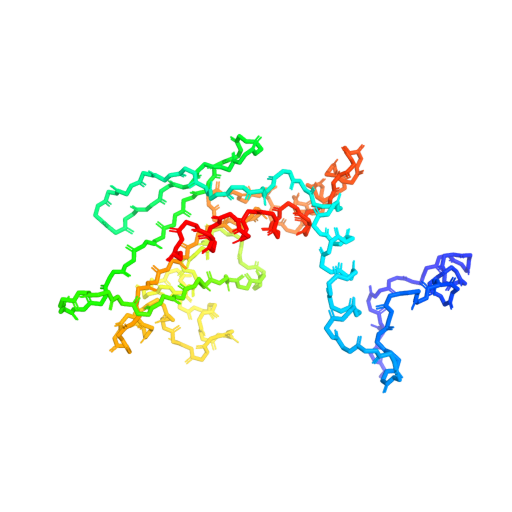-14.389 21.603 1.00 93.69 83 PRO A C 1
ATOM 633 O O . PRO A 1 83 ? -10.629 -14.986 20.741 1.00 93.69 83 PRO A O 1
ATOM 636 N N . GLY A 1 84 ? -8.689 -14.107 21.469 1.00 92.50 84 GLY A N 1
ATOM 637 C CA . GLY A 1 84 ? -7.864 -14.548 20.339 1.00 92.50 84 GLY A CA 1
ATOM 638 C C . GLY A 1 84 ? -7.316 -15.984 20.476 1.00 92.50 84 GLY A C 1
ATOM 639 O O . GLY A 1 84 ? -7.611 -16.668 21.461 1.00 92.50 84 GLY A O 1
ATOM 640 N N . PRO A 1 85 ? -6.474 -16.439 19.522 1.00 94.31 85 PRO A N 1
ATOM 641 C CA . PRO A 1 85 ? -5.964 -15.683 18.373 1.00 94.31 85 PRO A CA 1
ATOM 642 C C . PRO A 1 85 ? -7.044 -15.416 17.318 1.00 94.31 85 PRO A C 1
ATOM 644 O O . PRO A 1 85 ? -7.956 -16.220 17.135 1.00 94.31 85 PRO A O 1
ATOM 647 N N . HIS A 1 86 ? -6.929 -14.287 16.620 1.00 96.62 86 HIS A N 1
ATOM 648 C CA . HIS A 1 86 ? -7.857 -13.909 15.554 1.00 96.62 86 HIS A CA 1
ATOM 649 C C . HIS A 1 86 ? -7.220 -14.169 14.187 1.00 96.62 86 HIS A C 1
ATOM 651 O O . HIS A 1 86 ? -6.027 -13.901 14.029 1.00 96.62 86 HIS A O 1
ATOM 657 N N . PRO A 1 87 ? -7.981 -14.638 13.181 1.00 97.56 87 PRO A N 1
ATOM 658 C CA . PRO A 1 87 ? -7.527 -14.507 11.805 1.00 97.56 87 PRO A CA 1
ATOM 659 C C . PRO A 1 87 ? -7.314 -13.020 11.502 1.00 97.56 87 PRO A C 1
ATOM 661 O O . PRO A 1 87 ? -8.060 -12.172 11.994 1.00 97.56 87 PRO A O 1
ATOM 664 N N . ALA A 1 88 ? -6.301 -12.693 10.709 1.00 98.06 88 ALA A N 1
ATOM 665 C CA . ALA A 1 88 ? -5.926 -11.308 10.466 1.00 98.06 88 ALA A CA 1
ATOM 666 C C . ALA A 1 88 ? -5.981 -10.947 8.980 1.00 98.06 88 ALA A C 1
ATOM 668 O O . ALA A 1 88 ? -5.745 -11.789 8.113 1.00 98.06 88 ALA A O 1
ATOM 669 N N . VAL A 1 89 ? -6.300 -9.685 8.693 1.00 98.44 89 VAL A N 1
ATOM 670 C CA . VAL A 1 89 ? -6.336 -9.124 7.342 1.00 98.44 89 VAL A CA 1
ATOM 671 C C . VAL A 1 89 ? -5.605 -7.783 7.304 1.00 98.44 89 VAL A C 1
ATOM 673 O O . VAL A 1 89 ? -5.879 -6.874 8.089 1.00 98.44 89 VAL A O 1
ATOM 676 N N . LEU A 1 90 ? -4.669 -7.665 6.364 1.00 98.69 90 LEU A N 1
ATOM 677 C CA . LEU A 1 90 ? -4.083 -6.392 5.966 1.00 98.69 90 LEU A CA 1
ATOM 678 C C . LEU A 1 90 ? -4.937 -5.814 4.835 1.00 98.69 90 LEU A C 1
ATOM 680 O O . LEU A 1 90 ? -5.063 -6.431 3.777 1.00 98.69 90 LEU A O 1
ATOM 684 N N . LEU A 1 91 ? -5.531 -4.647 5.060 1.00 98.50 91 LEU A N 1
ATOM 685 C CA . LEU A 1 91 ? -6.295 -3.926 4.050 1.00 98.50 91 LEU A CA 1
ATOM 686 C C . LEU A 1 91 ? -5.425 -2.857 3.382 1.00 98.50 91 LEU A C 1
ATOM 688 O O . LEU A 1 91 ? -4.901 -1.964 4.050 1.00 98.50 91 LEU A O 1
ATOM 692 N N . CYS A 1 92 ? -5.349 -2.904 2.054 1.00 97.88 92 CYS A N 1
ATOM 693 C CA . CYS A 1 92 ? -4.697 -1.889 1.228 1.00 97.88 92 CYS A CA 1
ATOM 694 C C . CYS A 1 92 ? -5.767 -1.002 0.580 1.00 97.88 92 CYS A C 1
ATOM 696 O O . CYS A 1 92 ? -6.647 -1.503 -0.123 1.00 97.88 92 CYS A O 1
ATOM 698 N N . HIS A 1 93 ? -5.703 0.311 0.805 1.00 97.00 93 HIS A N 1
ATOM 699 C CA . HIS A 1 93 ? -6.640 1.246 0.188 1.00 97.00 93 HIS A CA 1
ATOM 700 C C . HIS A 1 93 ? -6.293 1.505 -1.290 1.00 97.00 93 HIS A C 1
ATOM 702 O O . HIS A 1 93 ? -5.145 1.431 -1.723 1.00 97.00 93 HIS A O 1
ATOM 708 N N . ASP A 1 94 ? -7.295 1.877 -2.073 1.00 95.75 94 ASP A N 1
ATOM 709 C CA . ASP A 1 94 ? -7.194 2.181 -3.494 1.00 95.75 94 ASP A CA 1
ATOM 710 C C . ASP A 1 94 ? -6.482 3.514 -3.784 1.00 95.75 94 ASP A C 1
ATOM 712 O O . ASP A 1 94 ? -6.251 4.363 -2.911 1.00 95.75 94 ASP A O 1
ATOM 716 N N . HIS A 1 95 ? -6.191 3.725 -5.071 1.00 94.31 95 HIS A N 1
ATOM 717 C CA . HIS A 1 95 ? -5.658 4.984 -5.590 1.00 94.31 95 HIS A CA 1
ATOM 718 C C . HIS A 1 95 ? -6.711 6.104 -5.530 1.00 94.31 95 HIS A C 1
ATOM 720 O O . HIS A 1 95 ? -6.485 7.135 -4.888 1.00 94.31 95 HIS A O 1
ATOM 726 N N . GLY A 1 96 ? -7.876 5.882 -6.147 1.00 89.12 96 GLY A N 1
ATOM 727 C CA . GLY A 1 96 ? -9.126 6.643 -5.995 1.00 89.12 96 GLY A CA 1
ATOM 728 C C . GLY A 1 96 ? -9.128 8.119 -6.378 1.00 89.12 96 GLY A C 1
ATOM 729 O O . GLY A 1 96 ? -10.179 8.754 -6.330 1.00 89.12 96 GLY A O 1
ATOM 730 N N . GLY A 1 97 ? -7.975 8.702 -6.714 1.00 91.62 97 GLY A N 1
ATOM 731 C CA . GLY A 1 97 ? -7.816 10.136 -6.978 1.00 91.62 97 GLY A CA 1
ATOM 732 C C . GLY A 1 97 ? -8.003 11.056 -5.765 1.00 91.62 97 GLY A C 1
ATOM 733 O O . GLY A 1 97 ? -7.759 12.255 -5.877 1.00 91.62 97 GLY A O 1
ATOM 734 N N . GLN A 1 98 ? -8.391 10.516 -4.607 1.00 94.81 98 GLN A N 1
ATOM 735 C CA . GLN A 1 98 ? -8.426 11.226 -3.332 1.00 94.81 98 GLN A CA 1
ATOM 736 C C . GLN A 1 98 ? -7.172 10.864 -2.529 1.00 94.81 98 GLN A C 1
ATOM 738 O O . GLN A 1 98 ? -7.006 9.721 -2.100 1.00 94.81 98 GLN A O 1
ATOM 743 N N . PHE A 1 99 ? -6.260 11.821 -2.375 1.00 96.69 99 PHE A N 1
ATOM 744 C CA . PHE A 1 99 ? -4.921 11.576 -1.826 1.00 96.69 99 PHE A CA 1
ATOM 745 C C . PHE A 1 99 ? -4.804 11.886 -0.336 1.00 96.69 99 PHE A C 1
ATOM 747 O O . PHE A 1 99 ? -3.919 11.370 0.324 1.00 96.69 99 PHE A O 1
ATOM 754 N N . ASP A 1 100 ? -5.677 12.717 0.208 1.00 96.50 100 ASP A N 1
ATOM 755 C CA . ASP A 1 100 ? -5.542 13.336 1.527 1.00 96.50 100 ASP A CA 1
ATOM 756 C C . ASP A 1 100 ? -6.025 12.467 2.696 1.00 96.50 100 ASP A C 1
ATOM 758 O O . ASP A 1 100 ? -5.683 12.755 3.840 1.00 96.50 100 ASP A O 1
ATOM 762 N N . ILE A 1 101 ? -6.786 11.399 2.430 1.00 96.69 101 ILE A N 1
ATOM 763 C CA . ILE A 1 101 ? -7.433 10.610 3.495 1.00 96.69 101 ILE A CA 1
ATOM 764 C C . ILE A 1 101 ? -6.876 9.192 3.700 1.00 96.69 101 ILE A C 1
ATOM 766 O O . ILE A 1 101 ? -7.147 8.603 4.741 1.00 96.69 101 ILE A O 1
ATOM 770 N N . GLY A 1 102 ? -6.100 8.654 2.750 1.00 97.19 102 GLY A N 1
ATOM 771 C CA . GLY A 1 102 ? -5.360 7.388 2.906 1.00 97.19 102 GLY A CA 1
ATOM 772 C C . GLY A 1 102 ? -6.182 6.217 3.461 1.00 97.19 102 GLY A C 1
ATOM 773 O O . GLY A 1 102 ? -7.226 5.889 2.894 1.00 97.19 102 GLY A O 1
ATOM 774 N N . TRP A 1 103 ? -5.747 5.599 4.566 1.00 97.88 103 TRP A N 1
ATOM 775 C CA . TRP A 1 103 ? -6.439 4.464 5.203 1.00 97.88 103 TRP A CA 1
ATOM 776 C C . TRP A 1 103 ? -7.902 4.769 5.554 1.00 97.88 103 TRP A C 1
ATOM 778 O O . TRP A 1 103 ? -8.745 3.869 5.534 1.00 97.88 103 TRP A O 1
ATOM 788 N N . ARG A 1 104 ? -8.249 6.042 5.815 1.00 97.81 104 ARG A N 1
ATOM 789 C CA . ARG A 1 104 ? -9.618 6.460 6.178 1.00 97.81 104 ARG A CA 1
ATOM 790 C C . ARG A 1 104 ? -10.623 6.186 5.066 1.00 97.81 104 ARG A C 1
ATOM 792 O O . ARG A 1 104 ? -11.811 6.114 5.351 1.00 97.81 104 ARG A O 1
ATOM 799 N N . LYS A 1 105 ? -10.174 5.968 3.822 1.00 97.69 105 LYS A N 1
ATOM 800 C CA . LYS A 1 105 ? -11.025 5.478 2.721 1.00 97.69 105 LYS A CA 1
ATOM 801 C C . LYS A 1 105 ? -11.773 4.194 3.071 1.00 97.69 105 LYS A C 1
ATOM 803 O O . LYS A 1 105 ? -12.835 3.955 2.512 1.00 97.69 105 LYS A O 1
ATOM 808 N N . LEU A 1 106 ? -11.210 3.376 3.961 1.00 97.94 106 LEU A N 1
ATOM 809 C CA . LEU A 1 106 ? -11.761 2.083 4.364 1.00 97.94 106 LEU A CA 1
ATOM 810 C C . LEU A 1 106 ? -12.515 2.136 5.701 1.00 97.94 106 LEU A C 1
ATOM 812 O O . LEU A 1 106 ? -12.996 1.104 6.167 1.00 97.94 106 LEU A O 1
ATOM 816 N N . ALA A 1 107 ? -12.606 3.309 6.326 1.00 97.31 107 ALA A N 1
ATOM 817 C CA . ALA A 1 107 ? -13.227 3.509 7.631 1.00 97.31 107 ALA A CA 1
ATOM 818 C C . ALA A 1 107 ? -14.630 4.109 7.504 1.00 97.31 107 ALA A C 1
ATOM 820 O O . ALA A 1 107 ? -14.965 4.710 6.480 1.00 97.31 107 ALA A O 1
ATOM 821 N N . ASP A 1 108 ? -15.438 4.016 8.562 1.00 96.44 108 ASP A N 1
ATOM 822 C CA . ASP A 1 108 ? -16.669 4.799 8.642 1.00 96.44 108 ASP A CA 1
ATOM 823 C C . ASP A 1 108 ? -16.367 6.266 8.990 1.00 96.44 108 ASP A C 1
ATOM 825 O O . ASP A 1 108 ? -16.490 6.722 10.124 1.00 96.44 108 ASP A O 1
ATOM 829 N N . ASP A 1 109 ? -15.895 7.004 7.986 1.00 95.31 109 ASP A N 1
ATOM 830 C CA . ASP A 1 109 ? -15.495 8.405 8.106 1.00 95.31 109 ASP A CA 1
ATOM 831 C C . ASP A 1 109 ? -16.301 9.285 7.143 1.00 95.31 109 ASP A C 1
ATOM 833 O O . ASP A 1 109 ? -16.510 8.910 5.984 1.00 95.31 109 ASP A O 1
ATOM 837 N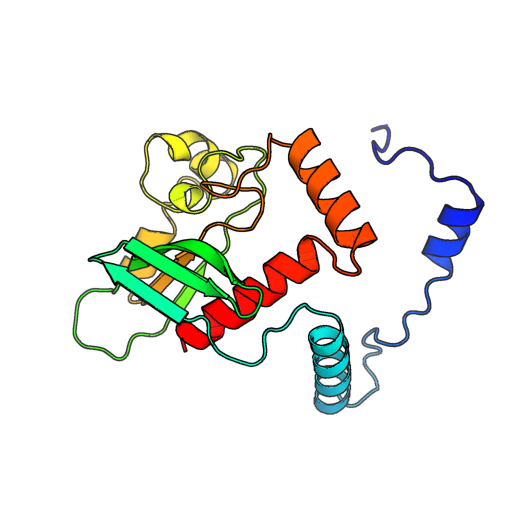 N . LEU A 1 110 ? -16.713 10.478 7.580 1.00 95.00 110 LEU A N 1
ATOM 838 C CA . LEU A 1 110 ? -17.440 11.430 6.734 1.00 95.00 110 LEU A CA 1
ATOM 839 C C . LEU A 1 110 ? -16.641 11.836 5.488 1.00 95.00 110 LEU A C 1
ATOM 841 O O . LEU A 1 110 ? -17.222 11.959 4.413 1.00 95.00 110 LEU A O 1
ATOM 845 N N . LEU A 1 111 ? -15.316 11.990 5.596 1.00 95.00 111 LEU A N 1
ATOM 846 C CA . LEU A 1 111 ? -14.466 12.356 4.456 1.00 95.00 111 LEU A CA 1
ATOM 847 C C . LEU A 1 111 ? -14.343 11.238 3.415 1.00 95.00 111 LEU A C 1
ATOM 849 O O . LEU A 1 111 ? -13.930 11.490 2.285 1.00 95.00 111 LEU A O 1
ATOM 853 N N . SER A 1 112 ? -14.671 10.006 3.806 1.00 95.75 112 SER A N 1
ATOM 854 C CA . SER A 1 112 ? -14.580 8.827 2.949 1.00 95.75 112 SER A CA 1
ATOM 855 C C . SER A 1 112 ? -15.889 8.494 2.238 1.00 95.75 112 SER A C 1
ATOM 857 O O . SER A 1 112 ? -15.866 7.637 1.365 1.00 95.75 112 SER A O 1
ATOM 859 N N . ALA A 1 113 ? -17.014 9.136 2.581 1.00 95.81 113 ALA A N 1
ATOM 860 C CA . ALA A 1 113 ? -18.344 8.755 2.094 1.00 95.81 113 ALA A CA 1
ATOM 861 C C . ALA A 1 113 ? -18.411 8.651 0.559 1.00 95.81 113 ALA A C 1
ATOM 863 O O . ALA A 1 113 ? -18.852 7.630 0.029 1.00 95.81 113 ALA A O 1
ATOM 864 N N . ASP A 1 114 ? -17.891 9.656 -0.150 1.00 94.75 114 ASP A N 1
ATOM 865 C CA . ASP A 1 114 ? -17.885 9.678 -1.616 1.00 94.75 114 ASP A CA 1
ATOM 866 C C . ASP A 1 114 ? -16.966 8.599 -2.208 1.00 94.75 114 ASP A C 1
ATOM 868 O O . ASP A 1 114 ? -17.354 7.882 -3.132 1.00 94.75 114 ASP A O 1
ATOM 872 N N . SER A 1 115 ? -15.748 8.446 -1.678 1.00 94.50 115 SER A N 1
ATOM 873 C CA . SER A 1 115 ? -14.812 7.412 -2.139 1.00 94.50 115 SER A CA 1
ATOM 874 C C . SER A 1 115 ? -15.315 6.001 -1.841 1.00 94.50 115 SER A C 1
ATOM 876 O O . SER A 1 115 ? -15.228 5.135 -2.710 1.00 94.50 115 SER A O 1
ATOM 878 N N . ARG A 1 116 ? -15.909 5.774 -0.666 1.00 95.94 116 ARG A N 1
ATOM 879 C CA . ARG A 1 116 ? -16.569 4.516 -0.298 1.00 95.94 116 ARG A CA 1
ATOM 880 C C . ARG A 1 116 ? -17.702 4.188 -1.246 1.00 95.94 116 ARG A C 1
ATOM 882 O O . ARG A 1 116 ? -17.730 3.085 -1.781 1.00 95.94 116 ARG A O 1
ATOM 889 N N . ALA A 1 117 ? -18.594 5.138 -1.511 1.00 96.44 117 ALA A N 1
ATOM 890 C CA . ALA A 1 117 ? -19.702 4.932 -2.438 1.00 96.44 117 ALA A CA 1
ATOM 891 C C . ALA A 1 117 ? -19.225 4.585 -3.859 1.00 96.44 117 ALA A C 1
ATOM 893 O O . ALA A 1 117 ? -19.869 3.800 -4.549 1.00 96.44 117 ALA A O 1
ATOM 894 N N . ARG A 1 118 ? -18.095 5.149 -4.302 1.00 95.62 118 ARG A N 1
ATOM 895 C CA . ARG A 1 118 ? -17.561 4.937 -5.657 1.00 95.62 118 ARG A CA 1
ATOM 896 C C . ARG A 1 118 ? -16.744 3.661 -5.823 1.00 95.62 118 ARG A C 1
ATOM 898 O O . ARG A 1 118 ? -16.767 3.092 -6.910 1.00 95.62 118 ARG A O 1
ATOM 905 N N . PHE A 1 119 ? -15.977 3.270 -4.807 1.00 96.06 119 PHE A N 1
ATOM 906 C CA . PHE A 1 119 ? -14.935 2.244 -4.945 1.00 96.06 119 PHE A CA 1
ATOM 907 C C . PHE A 1 119 ? -15.098 1.048 -4.003 1.00 96.06 119 PHE A C 1
ATOM 909 O O . PHE A 1 119 ? -14.397 0.056 -4.174 1.00 96.06 119 PHE A O 1
ATOM 916 N N . TYR A 1 120 ? -16.018 1.122 -3.038 1.00 96.25 120 TYR A N 1
ATOM 917 C CA . TYR A 1 120 ? -16.199 0.109 -1.994 1.00 96.25 120 TYR A CA 1
ATOM 918 C C . TYR A 1 120 ? -17.677 -0.181 -1.693 1.00 96.25 120 TYR A C 1
ATOM 920 O O . TYR A 1 120 ? -18.002 -0.620 -0.594 1.00 96.25 120 TYR A O 1
ATOM 928 N N . ASP A 1 121 ? -18.591 0.120 -2.620 1.00 96.25 121 ASP A N 1
ATOM 929 C CA . ASP A 1 121 ? -20.042 -0.081 -2.459 1.00 96.25 121 ASP A CA 1
ATOM 930 C C . ASP A 1 121 ? -20.642 0.581 -1.197 1.00 96.25 121 ASP A C 1
ATOM 932 O O . ASP A 1 121 ? -21.639 0.130 -0.636 1.00 96.25 121 ASP A O 1
ATOM 936 N N . GLY A 1 122 ? -20.021 1.665 -0.720 1.00 96.44 122 GLY A N 1
ATOM 937 C CA . GLY A 1 122 ? -20.399 2.359 0.518 1.00 96.44 122 GLY A CA 1
ATOM 938 C C . GLY A 1 122 ? -19.929 1.673 1.809 1.00 96.44 122 GLY A C 1
ATOM 939 O O . GLY A 1 122 ? -20.163 2.194 2.901 1.00 96.44 122 GLY A O 1
ATOM 940 N N . ILE A 1 123 ? -19.243 0.534 1.714 1.00 97.69 123 ILE A N 1
ATOM 941 C CA . ILE A 1 123 ? -18.850 -0.297 2.853 1.00 97.69 123 ILE A CA 1
ATOM 942 C C . ILE A 1 123 ? -17.619 0.294 3.554 1.00 97.69 123 ILE A C 1
ATOM 944 O O . ILE A 1 123 ? -16.595 0.574 2.932 1.00 97.69 123 ILE A O 1
ATOM 948 N N . ALA A 1 124 ? -17.702 0.442 4.878 1.00 97.94 124 ALA A N 1
ATOM 949 C CA . ALA A 1 124 ? -16.538 0.657 5.736 1.00 97.94 124 ALA A CA 1
ATOM 950 C C . ALA A 1 124 ? -15.833 -0.690 5.968 1.00 97.94 124 ALA A C 1
ATOM 952 O O . ALA A 1 124 ? -16.202 -1.453 6.863 1.00 97.94 124 ALA A O 1
ATOM 953 N N . LEU A 1 125 ? -14.858 -1.020 5.114 1.00 98.31 125 LEU A N 1
ATOM 954 C CA . LEU A 1 125 ? -14.198 -2.330 5.124 1.00 98.31 125 LEU A CA 1
ATOM 955 C C . LEU A 1 125 ? -13.503 -2.659 6.452 1.00 98.31 125 LEU A C 1
ATOM 957 O O . LEU A 1 125 ? -13.510 -3.822 6.847 1.00 98.31 125 LEU A O 1
ATOM 961 N N . ILE A 1 126 ? -12.959 -1.667 7.165 1.00 98.44 126 ILE A N 1
ATOM 962 C CA . ILE A 1 126 ? -12.338 -1.891 8.480 1.00 98.44 126 ILE A CA 1
ATOM 963 C C . ILE A 1 126 ? -13.361 -2.472 9.464 1.00 98.44 126 ILE A C 1
ATOM 965 O O . ILE A 1 126 ? -13.111 -3.511 10.078 1.00 98.44 126 ILE A O 1
ATOM 969 N N . ASP A 1 127 ? -14.538 -1.853 9.565 1.00 98.25 127 ASP A N 1
ATOM 970 C CA . ASP A 1 127 ? -15.592 -2.302 10.476 1.00 98.25 127 ASP A CA 1
ATOM 971 C C . ASP A 1 127 ? -16.242 -3.601 10.000 1.00 98.25 127 ASP A C 1
ATOM 973 O O . ASP A 1 127 ? -16.534 -4.474 10.816 1.00 98.25 127 ASP A O 1
ATOM 977 N N . ALA A 1 128 ? -16.418 -3.772 8.687 1.00 98.38 128 ALA A N 1
ATOM 978 C CA . ALA A 1 128 ? -16.965 -4.999 8.117 1.00 98.38 128 ALA A CA 1
ATOM 979 C C . ALA A 1 128 ? -16.066 -6.214 8.406 1.00 98.38 128 ALA A C 1
ATOM 981 O O . ALA A 1 128 ? -16.556 -7.252 8.852 1.00 98.38 128 ALA A O 1
ATOM 982 N N . CYS A 1 129 ? -14.749 -6.087 8.212 1.00 98.50 129 CYS A N 1
ATOM 983 C CA . CYS A 1 129 ? -13.793 -7.147 8.530 1.00 98.50 129 CYS A CA 1
ATOM 984 C C . CYS A 1 129 ? -13.706 -7.401 10.041 1.00 98.50 129 CYS A C 1
ATOM 986 O O . CYS A 1 129 ? -13.720 -8.559 10.462 1.00 98.50 129 CYS A O 1
ATOM 988 N N . ARG A 1 130 ? -13.700 -6.347 10.869 1.00 98.38 130 ARG A N 1
ATOM 989 C CA . ARG A 1 130 ? -13.744 -6.490 12.331 1.00 98.38 130 ARG A CA 1
ATOM 990 C C . ARG A 1 130 ? -15.000 -7.245 12.779 1.00 98.38 130 ARG A C 1
ATOM 992 O O . ARG A 1 130 ? -14.903 -8.189 13.558 1.00 98.38 130 ARG A O 1
ATOM 999 N N . ALA A 1 131 ? -16.174 -6.874 12.267 1.00 98.06 131 ALA A N 1
ATOM 1000 C CA . ALA A 1 131 ? -17.444 -7.531 12.584 1.00 98.06 131 ALA A CA 1
ATOM 1001 C C . ALA A 1 131 ? -17.491 -8.993 12.106 1.00 98.06 131 ALA A C 1
ATOM 1003 O O . ALA A 1 131 ? -18.160 -9.821 12.720 1.00 98.06 131 ALA A O 1
ATOM 1004 N N . ALA A 1 132 ? -16.749 -9.325 11.046 1.00 97.81 132 ALA A N 1
ATOM 1005 C CA . ALA A 1 132 ? -16.581 -10.692 10.560 1.00 97.81 132 ALA A CA 1
ATOM 1006 C C . ALA A 1 132 ? -15.570 -11.528 11.375 1.00 97.81 132 ALA A C 1
ATOM 1008 O O . ALA A 1 132 ? -15.356 -12.696 11.055 1.00 97.81 132 ALA A O 1
ATOM 1009 N N . GLY A 1 133 ? -14.969 -10.967 12.431 1.00 98.00 133 GLY A N 1
ATOM 1010 C CA . GLY A 1 133 ? -14.078 -11.691 13.340 1.00 98.00 133 GLY A CA 1
ATOM 1011 C C . GLY A 1 133 ? -12.592 -11.605 12.991 1.00 98.00 133 GLY A C 1
ATOM 1012 O O . GLY A 1 133 ? -11.814 -12.406 13.508 1.00 98.00 133 GLY A O 1
ATOM 1013 N N . PHE A 1 134 ? -12.187 -10.657 12.138 1.00 98.56 134 PHE A N 1
ATOM 1014 C CA . PHE A 1 134 ? -10.783 -10.459 11.777 1.00 98.56 134 PHE A CA 1
ATOM 1015 C C . PHE A 1 134 ? -10.112 -9.375 12.622 1.00 98.56 134 PHE A C 1
ATOM 1017 O O . PHE A 1 134 ? -10.702 -8.324 12.875 1.00 98.56 134 PHE A O 1
ATOM 1024 N N . ALA A 1 135 ? -8.849 -9.597 12.993 1.00 98.44 135 ALA A N 1
ATOM 1025 C CA . ALA A 1 135 ? -7.940 -8.504 13.325 1.00 98.44 135 ALA A CA 1
ATOM 1026 C C . ALA A 1 135 ? -7.593 -7.755 12.033 1.00 98.44 135 ALA A C 1
ATOM 1028 O O . ALA A 1 135 ? -7.224 -8.374 11.036 1.00 98.44 135 ALA A O 1
ATOM 1029 N N . VAL A 1 136 ? -7.734 -6.433 12.026 1.00 98.75 136 VAL A N 1
ATOM 1030 C CA . VAL A 1 136 ? -7.606 -5.628 10.808 1.00 98.75 136 VAL A CA 1
ATOM 1031 C C . VAL A 1 136 ? -6.496 -4.610 10.980 1.00 98.75 136 VAL A C 1
ATOM 1033 O O . VAL A 1 136 ? -6.531 -3.817 11.918 1.00 98.75 136 VAL A O 1
ATOM 1036 N N . LEU A 1 137 ? -5.553 -4.600 10.044 1.00 98.88 137 LEU A N 1
ATOM 1037 C CA . LEU A 1 137 ? -4.548 -3.552 9.898 1.00 98.88 137 LEU A CA 1
ATOM 1038 C C . LEU A 1 137 ? -4.802 -2.789 8.598 1.00 98.88 137 LEU A C 1
ATOM 1040 O O . LEU A 1 137 ? -4.972 -3.400 7.546 1.00 98.88 137 LEU A O 1
ATOM 1044 N N . CYS A 1 138 ? -4.795 -1.462 8.652 1.00 98.69 138 CYS A N 1
ATOM 1045 C CA . CYS A 1 138 ? -4.800 -0.612 7.467 1.00 98.69 138 CYS A CA 1
ATOM 1046 C C . CYS A 1 138 ? -3.951 0.630 7.731 1.00 98.69 138 CYS A C 1
ATOM 1048 O O . CYS A 1 138 ? -4.237 1.370 8.669 1.00 98.69 138 CYS A O 1
ATOM 1050 N N . VAL A 1 139 ? -2.922 0.860 6.918 1.00 98.62 139 VAL A N 1
ATOM 1051 C CA . VAL A 1 139 ? -1.993 1.994 7.041 1.00 98.62 139 VAL A CA 1
ATOM 1052 C C . VAL A 1 139 ? -1.927 2.778 5.735 1.00 98.62 139 VAL A C 1
ATOM 1054 O O . VAL A 1 139 ? -2.313 2.276 4.679 1.00 98.62 139 VAL A O 1
ATOM 1057 N N . ASP A 1 140 ? -1.440 4.015 5.797 1.00 98.50 140 ASP A N 1
ATOM 1058 C CA . ASP A 1 140 ? -1.272 4.843 4.604 1.00 98.50 140 ASP A CA 1
ATOM 1059 C C . ASP A 1 140 ? -0.194 4.280 3.668 1.00 98.50 140 ASP A C 1
ATOM 1061 O O . ASP A 1 140 ? 0.981 4.137 4.042 1.00 98.50 140 ASP A O 1
ATOM 1065 N N . ALA A 1 141 ? -0.566 4.053 2.407 1.00 97.81 141 ALA A N 1
ATOM 1066 C CA . ALA A 1 141 ? 0.403 3.840 1.341 1.00 97.81 141 ALA A CA 1
ATOM 1067 C C . ALA A 1 141 ? 1.179 5.139 1.060 1.00 97.81 141 ALA A C 1
ATOM 1069 O O . ALA A 1 141 ? 0.634 6.246 1.137 1.00 97.81 141 ALA A O 1
ATOM 1070 N N . LEU A 1 142 ? 2.457 5.024 0.690 1.00 98.06 142 LEU A N 1
ATOM 1071 C CA . LEU A 1 142 ? 3.278 6.186 0.351 1.00 98.06 142 LEU A CA 1
ATOM 1072 C C . LEU A 1 142 ? 2.635 6.984 -0.798 1.00 98.06 142 LEU A C 1
ATOM 1074 O O . LEU A 1 142 ? 2.407 6.452 -1.884 1.00 98.06 142 LEU A O 1
ATOM 1078 N N . GLY A 1 143 ? 2.382 8.275 -0.575 1.00 96.50 143 GLY A N 1
ATOM 1079 C CA . GLY A 1 143 ? 1.671 9.140 -1.518 1.00 96.50 143 GLY A CA 1
ATOM 1080 C C . GLY A 1 143 ? 0.206 9.408 -1.158 1.00 96.50 143 GLY A C 1
ATOM 1081 O O . GLY A 1 143 ? -0.429 10.195 -1.861 1.00 96.50 143 GLY A O 1
ATOM 1082 N N . TRP A 1 144 ? -0.309 8.836 -0.064 1.00 97.38 144 TRP A N 1
ATOM 1083 C CA . TRP A 1 144 ? -1.658 9.088 0.451 1.00 97.38 144 TRP A CA 1
ATOM 1084 C C . TRP A 1 144 ? -1.676 9.401 1.950 1.00 97.38 144 TRP A C 1
ATOM 1086 O O . TRP A 1 144 ? -0.699 9.172 2.658 1.00 97.38 144 TRP A O 1
ATOM 1096 N N . GLY A 1 145 ? -2.803 9.939 2.417 1.00 96.88 145 GLY A N 1
ATOM 1097 C CA . GLY A 1 145 ? -3.062 10.251 3.818 1.00 96.88 145 GLY A CA 1
ATOM 1098 C C . GLY A 1 145 ? -2.013 11.204 4.380 1.00 96.88 145 GLY A C 1
ATOM 1099 O O . GLY A 1 145 ? -1.673 12.211 3.751 1.00 96.88 145 GLY A O 1
ATOM 1100 N N . GLY A 1 146 ? -1.443 10.853 5.532 1.00 96.88 146 GLY A N 1
ATOM 1101 C CA . GLY A 1 146 ? -0.347 11.603 6.153 1.00 96.88 146 GLY A CA 1
ATOM 1102 C C . GLY A 1 146 ? 0.944 11.629 5.325 1.00 96.88 146 GLY A C 1
ATOM 1103 O O . GLY A 1 146 ? 1.850 12.405 5.619 1.00 96.88 146 GLY A O 1
ATOM 1104 N N . ARG A 1 147 ? 1.027 10.809 4.270 1.00 97.12 147 ARG A N 1
ATOM 1105 C CA . ARG A 1 147 ? 2.201 10.618 3.406 1.00 97.12 147 ARG A CA 1
ATOM 1106 C C . ARG A 1 147 ? 1.981 11.145 1.984 1.00 97.12 147 ARG A C 1
ATOM 1108 O O . ARG A 1 147 ? 2.728 10.782 1.073 1.00 97.12 147 ARG A O 1
ATOM 1115 N N . GLN A 1 148 ? 0.945 11.956 1.760 1.00 95.56 148 GLN A N 1
ATOM 1116 C CA . GLN A 1 148 ? 0.637 12.508 0.439 1.00 95.56 148 GLN A CA 1
ATOM 1117 C C . GLN A 1 148 ? 1.649 13.564 -0.019 1.00 95.56 148 GLN A C 1
ATOM 1119 O O . GLN A 1 148 ? 2.184 14.325 0.784 1.00 95.56 148 GLN A O 1
ATOM 1124 N N . THR A 1 149 ? 1.913 13.616 -1.327 1.00 94.62 149 THR A N 1
ATOM 1125 C CA . THR A 1 149 ? 2.991 14.438 -1.906 1.00 94.62 149 THR A CA 1
ATOM 1126 C C . THR A 1 149 ? 2.514 15.545 -2.846 1.00 94.62 149 THR A C 1
ATOM 1128 O O . THR A 1 149 ? 3.312 16.082 -3.608 1.00 94.62 149 THR A O 1
ATOM 1131 N N . GLY A 1 150 ? 1.234 15.925 -2.798 1.00 94.00 150 GLY A N 1
ATOM 1132 C CA . GLY A 1 150 ? 0.654 16.965 -3.657 1.00 94.00 150 GLY A CA 1
ATOM 1133 C C . GLY A 1 150 ? -0.166 16.414 -4.827 1.00 94.00 150 GLY A C 1
ATOM 1134 O O . GLY A 1 150 ? -0.068 16.909 -5.952 1.00 94.00 150 GLY A O 1
ATOM 1135 N N . GLY A 1 151 ? -0.961 15.370 -4.578 1.00 94.81 151 GLY A N 1
ATOM 1136 C CA . GLY A 1 151 ? -1.844 14.760 -5.575 1.00 94.81 151 GLY A CA 1
ATOM 1137 C C . GLY A 1 151 ? -1.098 14.128 -6.754 1.00 94.81 151 GLY A C 1
ATOM 1138 O O . GLY A 1 151 ? 0.028 13.658 -6.612 1.00 94.81 151 GLY A O 1
ATOM 1139 N N . TYR A 1 152 ? -1.715 14.130 -7.939 1.00 95.31 152 TYR A N 1
ATOM 1140 C CA . TYR A 1 152 ? -1.169 13.467 -9.131 1.00 95.31 152 TYR A CA 1
ATOM 1141 C C . TYR A 1 152 ? 0.241 13.939 -9.514 1.00 95.31 152 TYR A C 1
ATOM 1143 O O . TYR A 1 152 ? 1.127 13.114 -9.731 1.00 95.31 152 TYR A O 1
ATOM 1151 N N . GLY A 1 153 ? 0.466 15.256 -9.577 1.00 96.25 153 GLY A N 1
ATOM 1152 C CA . GLY A 1 153 ? 1.774 15.808 -9.950 1.00 96.25 153 GLY A CA 1
ATOM 1153 C C . GLY A 1 153 ? 2.850 15.476 -8.915 1.00 96.25 153 GLY A C 1
ATOM 1154 O O . GLY A 1 153 ? 3.957 15.068 -9.267 1.00 96.25 153 GLY A O 1
ATOM 1155 N N . GLY A 1 154 ? 2.489 15.567 -7.636 1.00 96.19 154 GLY A N 1
ATOM 1156 C CA . GLY A 1 154 ? 3.331 15.174 -6.515 1.00 96.19 154 GLY A CA 1
ATOM 1157 C C . GLY A 1 154 ? 3.730 13.702 -6.526 1.00 96.19 154 GLY A C 1
ATOM 1158 O O . GLY A 1 154 ? 4.901 13.358 -6.365 1.00 96.19 154 GLY A O 1
ATOM 1159 N N . GLN A 1 155 ? 2.765 12.819 -6.769 1.00 95.25 155 GLN A N 1
ATOM 1160 C CA . GLN A 1 155 ? 3.000 11.384 -6.868 1.00 95.25 155 GLN A CA 1
ATOM 1161 C C . GLN A 1 155 ? 3.884 11.034 -8.069 1.00 95.25 155 GLN A C 1
ATOM 1163 O O . GLN A 1 155 ? 4.784 10.204 -7.948 1.00 95.25 155 GLN A O 1
ATOM 1168 N N . GLN A 1 156 ? 3.671 11.681 -9.217 1.00 96.38 156 GLN A N 1
ATOM 1169 C CA . GLN A 1 156 ? 4.518 11.483 -10.389 1.00 96.38 156 GLN A CA 1
ATOM 1170 C C . GLN A 1 156 ? 5.963 11.918 -10.114 1.00 96.38 156 GLN A C 1
ATOM 1172 O O . GLN A 1 156 ? 6.898 11.188 -10.449 1.00 96.38 156 GLN A O 1
ATOM 1177 N N . ALA A 1 157 ? 6.154 13.071 -9.467 1.00 97.81 157 ALA A N 1
ATOM 1178 C CA . ALA A 1 157 ? 7.474 13.542 -9.065 1.00 97.81 157 ALA A CA 1
ATOM 1179 C C . ALA A 1 157 ? 8.131 12.587 -8.057 1.00 97.81 157 ALA A C 1
ATOM 1181 O O . ALA A 1 157 ? 9.306 12.252 -8.201 1.00 97.81 157 ALA A O 1
ATOM 1182 N N . LEU A 1 158 ? 7.378 12.095 -7.070 1.00 97.06 158 LEU A N 1
ATOM 1183 C CA . LEU A 1 158 ? 7.855 11.099 -6.112 1.00 97.06 158 LEU A CA 1
ATOM 1184 C C . LEU A 1 158 ? 8.315 9.814 -6.816 1.00 97.06 158 LEU A C 1
ATOM 1186 O O . LEU A 1 158 ? 9.419 9.341 -6.562 1.00 97.06 158 LEU A O 1
ATOM 1190 N N . ALA A 1 159 ? 7.504 9.274 -7.729 1.00 97.69 159 ALA A N 1
ATOM 1191 C CA . ALA A 1 159 ? 7.839 8.063 -8.472 1.00 97.69 159 ALA A CA 1
ATOM 1192 C C . ALA A 1 159 ? 9.089 8.245 -9.346 1.00 97.69 159 ALA A C 1
ATOM 1194 O O . ALA A 1 159 ? 9.942 7.359 -9.387 1.00 97.69 159 ALA A O 1
ATOM 1195 N N . ALA A 1 160 ? 9.229 9.399 -10.006 1.00 98.19 160 ALA A N 1
ATOM 1196 C CA . ALA A 1 160 ? 10.412 9.724 -10.798 1.00 98.19 160 ALA A CA 1
ATOM 1197 C C . ALA A 1 160 ? 11.678 9.810 -9.931 1.00 98.19 160 ALA A C 1
ATOM 1199 O O . ALA A 1 160 ? 12.708 9.244 -10.295 1.00 98.19 160 ALA A O 1
ATOM 1200 N N . ASN A 1 161 ? 11.592 10.463 -8.767 1.00 98.12 161 ASN A N 1
ATOM 1201 C CA . ASN A 1 161 ? 12.710 10.553 -7.829 1.00 98.12 161 ASN A CA 1
ATOM 1202 C C . ASN A 1 161 ? 13.094 9.182 -7.264 1.00 98.12 161 ASN A C 1
ATOM 1204 O O . ASN A 1 161 ? 14.277 8.856 -7.241 1.00 98.12 161 ASN A O 1
ATOM 1208 N N . ALA A 1 162 ? 12.117 8.354 -6.877 1.00 97.88 162 ALA A N 1
ATOM 1209 C CA . ALA A 1 162 ? 12.380 6.990 -6.422 1.00 97.88 162 ALA A CA 1
ATOM 1210 C C . ALA A 1 162 ? 13.156 6.197 -7.486 1.00 97.88 162 ALA A C 1
ATOM 1212 O O . ALA A 1 162 ? 14.192 5.612 -7.168 1.00 97.88 162 ALA A O 1
ATOM 1213 N N . MET A 1 163 ? 12.719 6.261 -8.754 1.00 98.12 163 MET A N 1
ATOM 1214 C CA . MET A 1 163 ? 13.407 5.596 -9.872 1.00 98.12 163 MET A CA 1
ATOM 1215 C C . MET A 1 163 ? 14.825 6.122 -10.080 1.00 98.12 163 MET A C 1
ATOM 1217 O O . MET A 1 163 ? 15.736 5.329 -10.313 1.00 98.12 163 MET A O 1
ATOM 1221 N N . GLY A 1 164 ? 15.039 7.432 -9.938 1.00 98.06 164 GLY A N 1
ATOM 1222 C CA . GLY A 1 164 ? 16.375 8.034 -9.969 1.00 98.06 164 GLY A CA 1
ATOM 1223 C C . GLY A 1 164 ? 17.298 7.553 -8.842 1.00 98.06 164 GLY A C 1
ATOM 1224 O O . GLY A 1 164 ? 18.514 7.560 -9.012 1.00 98.06 164 GLY A O 1
ATOM 1225 N N . LEU A 1 165 ? 16.728 7.096 -7.723 1.00 97.19 165 LEU A N 1
ATOM 1226 C CA . LEU A 1 165 ? 17.439 6.545 -6.564 1.00 97.19 165 LEU A CA 1
ATOM 1227 C C . LEU A 1 165 ? 17.525 5.008 -6.572 1.00 97.19 165 LEU A C 1
ATOM 1229 O O . LEU A 1 165 ? 18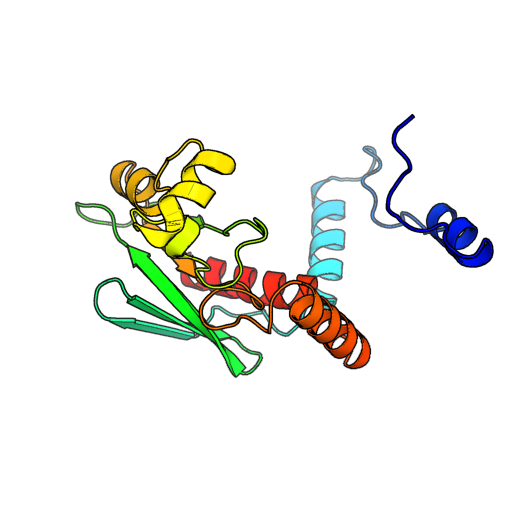.041 4.420 -5.625 1.00 97.19 165 LEU A O 1
ATOM 1233 N N . GLY A 1 166 ? 17.053 4.348 -7.634 1.00 97.31 166 GLY A N 1
ATOM 1234 C CA . GLY A 1 166 ? 17.157 2.895 -7.800 1.00 97.31 166 GLY A CA 1
ATOM 1235 C C . GLY A 1 166 ? 16.000 2.079 -7.218 1.00 97.31 166 GLY A C 1
ATOM 1236 O O . GLY A 1 166 ? 16.056 0.852 -7.260 1.00 97.31 166 GLY A O 1
ATOM 1237 N N . TRP A 1 167 ? 14.934 2.720 -6.732 1.00 97.56 167 TRP A N 1
ATOM 1238 C CA . TRP A 1 167 ? 13.698 2.053 -6.303 1.00 97.56 167 TRP A CA 1
ATOM 1239 C C . TRP A 1 167 ? 12.512 2.477 -7.166 1.00 97.56 167 TRP A C 1
ATOM 1241 O O . TRP A 1 167 ? 12.576 3.433 -7.917 1.00 97.56 167 TRP A O 1
ATOM 1251 N N . SER A 1 168 ? 11.384 1.784 -7.084 1.00 97.88 168 SER A N 1
ATOM 1252 C CA . SER A 1 168 ? 10.136 2.282 -7.676 1.00 97.88 168 SER A CA 1
ATOM 1253 C C . SER A 1 168 ? 9.155 2.637 -6.570 1.00 97.88 168 SER A C 1
ATOM 1255 O O . SER A 1 168 ? 9.218 2.053 -5.490 1.00 97.88 168 SER A O 1
ATOM 1257 N N . LEU A 1 169 ? 8.220 3.557 -6.835 1.00 97.50 169 LEU A N 1
ATOM 1258 C CA . LEU A 1 169 ? 7.144 3.854 -5.881 1.00 97.50 169 LEU A CA 1
ATOM 1259 C C . LEU A 1 169 ? 6.373 2.577 -5.508 1.00 97.50 169 LEU A C 1
ATOM 1261 O O . LEU A 1 169 ? 6.151 2.317 -4.332 1.00 97.50 169 LEU A O 1
ATOM 1265 N N . ALA A 1 170 ? 6.048 1.744 -6.502 1.00 97.06 170 ALA A N 1
ATOM 1266 C CA . ALA A 1 170 ? 5.394 0.457 -6.277 1.00 97.06 170 ALA A CA 1
ATOM 1267 C C . ALA A 1 170 ? 6.257 -0.509 -5.446 1.00 97.06 170 ALA A C 1
ATOM 1269 O O . ALA A 1 170 ? 5.732 -1.202 -4.585 1.00 97.06 170 ALA A O 1
ATOM 1270 N N . GLY A 1 171 ? 7.575 -0.537 -5.669 1.00 98.19 171 GLY A N 1
ATOM 1271 C CA . GLY A 1 171 ? 8.496 -1.361 -4.888 1.00 98.19 171 GLY A CA 1
ATOM 1272 C C . GLY A 1 171 ? 8.603 -0.914 -3.430 1.00 98.19 171 GLY A C 1
ATOM 1273 O O . GLY A 1 171 ? 8.654 -1.757 -2.543 1.00 98.19 171 GLY A O 1
ATOM 1274 N N . ILE A 1 172 ? 8.586 0.397 -3.172 1.00 98.56 172 ILE A N 1
ATOM 1275 C CA . ILE A 1 172 ? 8.564 0.942 -1.808 1.00 98.56 172 ILE A CA 1
ATOM 1276 C C . ILE A 1 172 ? 7.276 0.540 -1.095 1.00 98.56 172 ILE A C 1
ATOM 1278 O O . ILE A 1 172 ? 7.354 -0.064 -0.032 1.00 98.56 172 ILE A O 1
ATOM 1282 N N . VAL A 1 173 ? 6.114 0.790 -1.705 1.00 98.25 173 VAL A N 1
ATOM 1283 C CA . VAL A 1 173 ? 4.820 0.407 -1.116 1.00 98.25 173 VAL A CA 1
ATOM 1284 C C . VAL A 1 173 ? 4.760 -1.105 -0.861 1.00 98.25 173 VAL A C 1
ATOM 1286 O O . VAL A 1 173 ? 4.440 -1.520 0.244 1.00 98.25 173 VAL A O 1
ATOM 1289 N N . ALA A 1 174 ? 5.187 -1.936 -1.818 1.00 98.31 174 ALA A N 1
ATOM 1290 C CA . ALA A 1 174 ? 5.197 -3.388 -1.644 1.00 98.31 174 ALA A CA 1
ATOM 1291 C C . ALA A 1 174 ? 6.126 -3.866 -0.510 1.00 98.31 174 ALA A C 1
ATOM 1293 O O . ALA A 1 174 ? 5.779 -4.789 0.223 1.00 98.31 174 ALA A O 1
ATOM 1294 N N . ALA A 1 175 ? 7.306 -3.257 -0.347 1.00 98.62 175 ALA A N 1
ATOM 1295 C CA . ALA A 1 175 ? 8.223 -3.581 0.748 1.00 98.62 175 ALA A CA 1
ATOM 1296 C C . ALA A 1 175 ? 7.644 -3.220 2.124 1.00 98.62 175 ALA A C 1
ATOM 1298 O O . ALA A 1 175 ? 7.888 -3.923 3.108 1.00 98.62 175 ALA A O 1
ATOM 1299 N N . GLU A 1 176 ? 6.896 -2.123 2.199 1.00 98.69 176 GLU A N 1
ATOM 1300 C CA . GLU A 1 176 ? 6.188 -1.697 3.404 1.00 98.69 176 GLU A CA 1
ATOM 1301 C C . GLU A 1 176 ? 5.016 -2.641 3.714 1.00 98.69 176 GLU A C 1
ATOM 1303 O O . GLU A 1 176 ? 4.904 -3.112 4.846 1.00 98.69 176 GLU A O 1
ATOM 1308 N N . ASP A 1 177 ? 4.226 -3.025 2.705 1.00 98.50 177 ASP A N 1
ATOM 1309 C CA . ASP A 1 177 ? 3.120 -3.983 2.845 1.00 98.50 177 ASP A CA 1
ATOM 1310 C C . ASP A 1 177 ? 3.605 -5.368 3.301 1.00 98.50 177 ASP A C 1
ATOM 1312 O O . ASP A 1 177 ? 2.992 -5.987 4.169 1.00 98.50 177 ASP A O 1
ATOM 1316 N N . VAL A 1 178 ? 4.741 -5.852 2.780 1.00 98.38 178 VAL A N 1
ATOM 1317 C CA . VAL A 1 178 ? 5.366 -7.109 3.238 1.00 98.38 178 VAL A CA 1
ATOM 1318 C C . VAL A 1 178 ? 5.720 -7.037 4.726 1.00 98.38 178 VAL A C 1
ATOM 1320 O O . VAL A 1 178 ? 5.473 -7.987 5.470 1.00 98.38 178 VAL A O 1
ATOM 1323 N N . GLN A 1 179 ? 6.290 -5.919 5.177 1.00 98.75 179 GLN A N 1
ATOM 1324 C CA . GLN A 1 179 ? 6.663 -5.723 6.580 1.00 98.75 179 GLN A CA 1
ATOM 1325 C C . GLN A 1 179 ? 5.438 -5.588 7.491 1.00 98.75 179 GLN A C 1
ATOM 1327 O O . GLN A 1 179 ? 5.435 -6.152 8.586 1.00 98.75 179 GLN A O 1
ATOM 1332 N N . ALA A 1 180 ? 4.392 -4.895 7.035 1.00 98.75 180 ALA A N 1
ATOM 1333 C CA . ALA A 1 180 ? 3.118 -4.783 7.738 1.00 98.75 180 ALA A CA 1
ATOM 1334 C C . ALA A 1 180 ? 2.418 -6.147 7.859 1.00 98.75 180 ALA A C 1
ATOM 1336 O O . ALA A 1 180 ? 1.966 -6.516 8.941 1.00 98.75 180 ALA A O 1
ATOM 1337 N N . ALA A 1 181 ? 2.392 -6.934 6.779 1.00 98.31 181 ALA A N 1
ATOM 1338 C CA . ALA A 1 181 ? 1.819 -8.277 6.777 1.00 98.31 181 ALA A CA 1
ATOM 1339 C C . ALA A 1 181 ? 2.557 -9.220 7.736 1.00 98.31 181 ALA A C 1
ATOM 1341 O O . ALA A 1 181 ? 1.920 -10.018 8.415 1.00 98.31 181 ALA A O 1
ATOM 1342 N N . ARG A 1 182 ? 3.889 -9.116 7.830 1.00 98.12 182 ARG A N 1
ATOM 1343 C CA . ARG A 1 182 ? 4.673 -9.896 8.800 1.00 98.12 182 ARG A CA 1
ATOM 1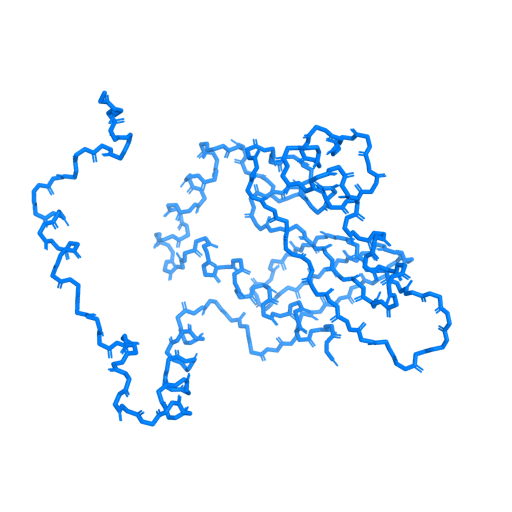344 C C . ARG A 1 182 ? 4.476 -9.463 10.240 1.00 98.12 182 ARG A C 1
ATOM 1346 O O . ARG A 1 182 ? 4.538 -10.312 11.112 1.00 98.12 182 ARG A O 1
ATOM 1353 N N . TRP A 1 183 ? 4.286 -8.170 10.494 1.00 98.38 183 TRP A N 1
ATOM 1354 C CA . TRP A 1 183 ? 3.948 -7.701 11.837 1.00 98.38 183 TRP A CA 1
ATOM 1355 C C . TRP A 1 183 ? 2.581 -8.234 12.289 1.00 98.38 183 TRP A C 1
ATOM 1357 O O . TRP A 1 183 ? 2.377 -8.501 13.468 1.00 98.38 183 TRP A O 1
ATOM 1367 N N . LEU A 1 184 ? 1.656 -8.396 11.340 1.00 97.38 184 LEU A N 1
ATOM 1368 C CA . LEU A 1 184 ? 0.296 -8.860 11.592 1.00 97.38 184 LEU A CA 1
ATOM 1369 C C . LEU A 1 184 ? 0.173 -10.388 11.792 1.00 97.38 184 LEU A C 1
ATOM 1371 O O . LEU A 1 184 ? -0.826 -10.830 12.359 1.00 97.38 184 LEU A O 1
ATOM 1375 N N . ALA A 1 185 ? 1.133 -11.176 11.293 1.00 93.00 185 ALA A N 1
ATOM 1376 C CA . ALA A 1 185 ? 1.125 -12.646 11.293 1.00 93.00 185 ALA A CA 1
ATOM 1377 C C . ALA A 1 185 ? 1.716 -13.251 12.576 1.00 93.00 185 ALA A C 1
ATOM 1379 O O . ALA A 1 185 ? 1.163 -14.279 13.032 1.00 93.00 185 ALA A O 1
#

InterPro domains:
  IPR029058 Alpha/Beta hydrolase fold [G3DSA:3.40.50.1820] (7-185)
  IPR029058 Alpha/Beta hydrolase fold [SSF53474] (48-151)

Radius of gyration: 19.13 Å; chains: 1; bounding box: 38×44×55 Å

Secondary structure (DSSP, 8-state):
----SS----HHHHHHHHT---TTS--SSS-HHHHHHHHHHHHHHTSSS-SSPPEEEEETTEEEEE-TTS-EEEEEEEPPSSSSPPPEEEPPPP--S--SSGGGGGSS-GGGHHHHHHHSTT--HHHHHHHTT-EEEEEPPTBSGGGB-SHHHHHHHHHHHHHHTT--HHHHHHHHHHHHHHHH-

Foldseek 3Di:
DDDDPPPDPDVVVVVVVVVPPVVLDDPVPDDPVVSVVVVVVVLCVLFDDQPAAWDWDDDPQKIWTQAPVRDIKIWGWDFADDDDDFAADEDADDPQQAAAAFQCCLAPDPVNQVVCVVPVVSHNNCVVCSPVGYGYTGIGQQCHHVRNQPTPVRVVVVQVVCVVVSHGSVSHRVSNSSNNVNVGD

Sequence (185 aa):
MASDPIGVLPAFLDRRRHALPGDLAWDGVEDFEQWADVLRRRWLAGLPPCADAAEAVVDGQDITLRFATGAESSGRFVLPDGPGPHPAVLLCHDHGGQFDIGWRKLADDLLSADSRARFYDGIALIDACRAAGFAVLCVDALGWGGRQTGGYGGQQALAANAMGLGWSLAGIVAAEDVQAARWLA

Organism: NCBI:txid245187

pLDDT: mean 94.14, std 10.04, range [36.91, 98.88]